Protein AF-A0AAE1P7Y9-F1 (afdb_monomer_lite)

Sequence (189 aa):
MISLGTLKVIGIIAASIATLASVGTEGFYAWKVYEIDNVCSSFKNESDVCQYEELQVRSYVGLGEGIVGSCVSICLIVGFVFLNLPLIWIWVVWGLGIMSYNAYCIYDYYTMIDETIMSPGGFDWNTLVGESYSYFFIVAITSVCWYGLVLLMAIPVGATITHMYRKGNVASFEIGGAYVWDNDAFEMD

Radius of gyration: 22.88 Å; chains: 1; bounding box: 58×35×69 Å

Structure (mmCIF, N/CA/C/O backbone):
data_AF-A0AAE1P7Y9-F1
#
_entry.id   AF-A0AAE1P7Y9-F1
#
loop_
_atom_site.group_PDB
_atom_site.id
_atom_site.type_symbol
_atom_site.label_atom_id
_atom_site.label_alt_id
_atom_site.label_comp_id
_atom_site.label_asym_id
_atom_site.label_entity_id
_atom_site.label_seq_id
_atom_site.pdbx_PDB_ins_code
_atom_site.Cartn_x
_atom_site.Cartn_y
_atom_site.Cartn_z
_atom_site.occupancy
_atom_site.B_iso_or_equiv
_atom_site.auth_seq_id
_atom_site.auth_comp_id
_atom_site.auth_asym_id
_atom_site.auth_atom_id
_atom_site.pdbx_PDB_model_num
ATOM 1 N N . MET A 1 1 ? -6.852 -6.785 29.511 1.00 57.31 1 MET A N 1
ATOM 2 C CA . MET A 1 1 ? -7.732 -6.325 28.412 1.00 57.31 1 MET A CA 1
ATOM 3 C C . MET A 1 1 ? -7.124 -5.064 27.819 1.00 57.31 1 MET A C 1
ATOM 5 O O . MET A 1 1 ? -6.750 -4.193 28.592 1.00 57.31 1 MET A O 1
ATOM 9 N N . ILE A 1 2 ? -6.970 -4.980 26.495 1.00 72.50 2 ILE A N 1
ATOM 10 C CA . ILE A 1 2 ? -6.545 -3.740 25.821 1.00 72.50 2 ILE A CA 1
ATOM 11 C C . ILE A 1 2 ? -7.751 -2.791 25.792 1.00 72.50 2 ILE A C 1
ATOM 13 O O . ILE A 1 2 ? -8.857 -3.225 25.478 1.00 72.50 2 ILE A O 1
ATOM 17 N N . SER A 1 3 ? -7.558 -1.522 26.159 1.00 80.38 3 SER A N 1
ATOM 18 C CA . SER A 1 3 ? -8.643 -0.532 26.177 1.00 80.38 3 SER A CA 1
ATOM 19 C C . SER A 1 3 ? -9.022 -0.069 24.761 1.00 80.38 3 SER A C 1
ATOM 21 O O . SER A 1 3 ? -8.181 -0.070 23.859 1.00 80.38 3 SER A O 1
ATOM 23 N N . LEU A 1 4 ? -10.263 0.396 24.566 1.00 76.81 4 LEU A N 1
ATOM 24 C CA . LEU A 1 4 ? -10.717 0.980 23.294 1.00 76.81 4 LEU A CA 1
ATOM 25 C C . LEU A 1 4 ? -9.852 2.179 22.869 1.00 76.81 4 LEU A C 1
ATOM 27 O O . LEU A 1 4 ? -9.529 2.323 21.692 1.00 76.81 4 LEU A O 1
ATOM 31 N N . GLY A 1 5 ? -9.431 3.008 23.832 1.00 76.81 5 GLY A N 1
ATOM 32 C CA . GLY A 1 5 ? -8.521 4.128 23.582 1.00 76.81 5 GLY A CA 1
ATOM 33 C C . GLY A 1 5 ? -7.168 3.664 23.041 1.00 76.81 5 GLY A C 1
ATOM 34 O O . GLY A 1 5 ? -6.661 4.228 22.076 1.00 76.81 5 GLY A O 1
ATOM 35 N N . THR A 1 6 ? -6.619 2.577 23.588 1.00 81.75 6 THR A N 1
ATOM 36 C CA . THR A 1 6 ? -5.371 1.976 23.093 1.00 81.75 6 THR A CA 1
ATOM 37 C C . THR A 1 6 ? -5.530 1.437 21.667 1.00 81.75 6 THR A C 1
ATOM 39 O O . THR A 1 6 ? -4.661 1.674 20.833 1.00 81.75 6 THR A O 1
ATOM 42 N N . LEU A 1 7 ? -6.649 0.772 21.355 1.00 80.62 7 LEU A N 1
ATOM 43 C CA . LEU A 1 7 ? -6.932 0.269 20.002 1.00 80.62 7 LEU A CA 1
ATOM 44 C C . LEU A 1 7 ? -7.061 1.403 18.976 1.00 80.62 7 LEU A C 1
ATOM 46 O O . LEU A 1 7 ? -6.527 1.285 17.875 1.00 80.62 7 LEU A O 1
ATOM 50 N N . LYS A 1 8 ? -7.706 2.517 19.349 1.00 81.31 8 LYS A N 1
ATOM 51 C CA . LYS A 1 8 ? -7.780 3.725 18.513 1.00 81.31 8 LYS A CA 1
ATOM 52 C C . LYS A 1 8 ? -6.399 4.274 18.186 1.00 81.31 8 LYS A C 1
ATOM 54 O O . LYS A 1 8 ? -6.111 4.529 17.023 1.00 81.31 8 LYS A O 1
ATOM 59 N N . VAL A 1 9 ? -5.548 4.442 19.198 1.00 84.94 9 VAL A N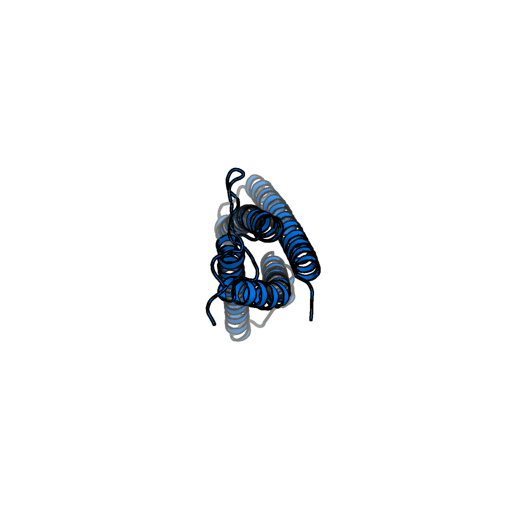 1
ATOM 60 C CA . VAL A 1 9 ? -4.199 4.997 19.013 1.00 84.94 9 VAL A CA 1
ATOM 61 C C . VAL A 1 9 ? -3.365 4.103 18.096 1.00 84.94 9 VAL A C 1
ATOM 63 O O . VAL A 1 9 ? -2.758 4.606 17.155 1.00 84.94 9 VAL A O 1
ATOM 66 N N . ILE A 1 10 ? -3.391 2.784 18.308 1.00 85.94 10 ILE A N 1
ATOM 67 C CA . ILE A 1 10 ? -2.682 1.825 17.445 1.00 85.94 10 ILE A CA 1
ATOM 68 C C . ILE A 1 10 ? -3.192 1.915 16.000 1.00 85.94 10 ILE A C 1
ATOM 70 O O . ILE A 1 10 ? -2.391 2.001 15.071 1.00 85.94 10 ILE A O 1
ATOM 74 N N . GLY A 1 11 ? -4.515 1.948 15.812 1.00 83.62 11 GLY A N 1
ATOM 75 C CA . GLY A 1 11 ? -5.128 2.078 14.492 1.00 83.62 11 GLY A CA 1
ATOM 76 C C . GLY A 1 11 ? -4.754 3.380 13.779 1.00 83.62 11 GLY A C 1
ATOM 77 O O . GLY A 1 11 ? -4.380 3.351 12.610 1.00 83.62 11 GLY A O 1
ATOM 78 N N . ILE A 1 12 ? -4.774 4.516 14.486 1.00 85.81 12 ILE A N 1
ATOM 79 C CA . ILE A 1 12 ? -4.381 5.824 13.935 1.00 85.81 12 ILE A CA 1
ATOM 80 C C . ILE A 1 12 ? -2.906 5.828 13.525 1.00 85.81 12 ILE A C 1
ATOM 82 O O . ILE A 1 12 ? -2.576 6.350 12.461 1.00 85.81 12 ILE A O 1
ATOM 86 N N . ILE A 1 13 ? -2.018 5.236 14.330 1.00 87.56 13 ILE A N 1
ATOM 87 C CA . ILE A 1 13 ? -0.589 5.136 13.999 1.00 87.56 13 ILE A CA 1
ATOM 88 C C . ILE A 1 13 ? -0.402 4.304 12.727 1.00 87.56 13 ILE A C 1
ATOM 90 O O . ILE A 1 13 ? 0.262 4.758 11.797 1.00 87.56 13 ILE A O 1
ATOM 94 N N . ALA A 1 14 ? -1.033 3.128 12.652 1.00 84.56 14 ALA A N 1
ATOM 95 C CA . ALA A 1 14 ? -0.967 2.269 11.471 1.00 84.56 14 ALA A CA 1
ATOM 96 C C . ALA A 1 14 ? -1.501 2.985 10.214 1.00 84.56 14 ALA A C 1
ATOM 98 O O . ALA A 1 14 ? -0.863 2.955 9.163 1.00 84.56 14 ALA A O 1
ATOM 99 N N . ALA A 1 15 ? -2.621 3.703 10.340 1.00 84.75 15 ALA A N 1
ATOM 100 C CA . ALA A 1 15 ? -3.220 4.478 9.256 1.00 84.75 15 ALA A CA 1
ATOM 101 C C . ALA A 1 15 ? -2.357 5.674 8.813 1.00 84.75 15 ALA A C 1
ATOM 103 O O . ALA A 1 15 ? -2.275 5.986 7.624 1.00 84.75 15 ALA A O 1
ATOM 104 N N . SER A 1 16 ? -1.668 6.324 9.753 1.00 87.31 16 SER A N 1
ATOM 105 C CA . SER A 1 16 ? -0.744 7.423 9.453 1.00 87.31 16 SER A CA 1
ATOM 106 C C . SER A 1 16 ? 0.477 6.922 8.683 1.00 87.31 16 SER A C 1
ATOM 108 O O . SER A 1 16 ? 0.874 7.536 7.697 1.00 87.31 16 SER A O 1
ATOM 110 N N . ILE A 1 17 ? 1.029 5.771 9.082 1.00 85.50 17 ILE A N 1
ATOM 111 C CA . ILE A 1 17 ? 2.132 5.117 8.365 1.00 85.50 17 ILE A CA 1
ATOM 112 C C . ILE A 1 17 ? 1.687 4.721 6.951 1.00 85.50 17 ILE A C 1
ATOM 114 O O . ILE A 1 17 ? 2.400 5.006 5.993 1.00 85.50 17 ILE A O 1
ATOM 118 N N . ALA A 1 18 ? 0.493 4.139 6.804 1.00 82.94 18 ALA A N 1
ATOM 119 C CA . ALA A 1 18 ? -0.073 3.796 5.498 1.00 82.94 18 ALA A CA 1
ATOM 120 C C . ALA A 1 18 ? -0.237 5.016 4.579 1.00 82.94 18 ALA A C 1
ATOM 122 O O . ALA A 1 18 ? 0.072 4.954 3.389 1.00 82.94 18 ALA A O 1
ATOM 123 N N . THR A 1 19 ? -0.679 6.142 5.143 1.00 86.00 19 THR A N 1
ATOM 124 C CA . THR A 1 19 ? -0.835 7.400 4.402 1.00 86.00 19 THR A CA 1
ATOM 125 C C . THR A 1 19 ? 0.520 7.942 3.951 1.00 86.00 19 THR A C 1
ATOM 127 O O . THR A 1 19 ? 0.681 8.272 2.782 1.00 86.00 19 THR A O 1
ATOM 130 N N . LEU A 1 20 ? 1.522 7.972 4.839 1.00 85.81 20 LEU A N 1
ATOM 131 C CA . LEU A 1 20 ? 2.881 8.403 4.491 1.00 85.81 20 LEU A CA 1
ATOM 132 C C . LEU A 1 20 ? 3.511 7.518 3.411 1.00 85.81 20 LEU A C 1
ATOM 134 O O . LEU A 1 20 ? 4.144 8.036 2.494 1.00 85.81 20 LEU A O 1
ATOM 138 N N . ALA A 1 21 ? 3.317 6.201 3.499 1.00 81.12 21 ALA A N 1
ATOM 139 C CA . ALA A 1 21 ? 3.791 5.266 2.486 1.00 81.12 21 ALA A CA 1
ATOM 140 C C . ALA A 1 21 ? 3.129 5.537 1.126 1.00 81.12 21 ALA A C 1
ATOM 142 O O . ALA A 1 21 ? 3.833 5.648 0.128 1.00 81.12 21 ALA A O 1
ATOM 143 N N . SER A 1 22 ? 1.806 5.730 1.103 1.00 82.25 22 SER A N 1
ATOM 144 C CA . SER A 1 22 ? 1.054 6.007 -0.129 1.00 82.25 22 SER A CA 1
ATOM 145 C C . SER A 1 22 ? 1.488 7.318 -0.795 1.00 82.25 22 SER A C 1
ATOM 147 O O . SER A 1 22 ? 1.738 7.336 -1.997 1.00 82.25 22 SER A O 1
ATOM 149 N N . VAL A 1 23 ? 1.686 8.383 -0.009 1.00 84.88 23 VAL A N 1
ATOM 150 C CA . VAL A 1 23 ? 2.199 9.674 -0.508 1.00 84.88 23 VAL A CA 1
ATOM 151 C C . VAL A 1 23 ? 3.635 9.541 -1.021 1.00 84.88 23 VAL A C 1
ATOM 153 O O . VAL A 1 23 ? 3.994 10.135 -2.035 1.00 84.88 23 VAL A O 1
ATOM 156 N N . GLY A 1 24 ? 4.471 8.743 -0.350 1.00 80.81 24 GLY A N 1
ATOM 157 C CA . GLY A 1 24 ? 5.818 8.434 -0.830 1.00 80.81 24 GLY A CA 1
ATOM 158 C C . GLY A 1 24 ? 5.801 7.717 -2.183 1.00 80.81 24 GLY A C 1
ATOM 159 O O . GLY A 1 24 ? 6.571 8.069 -3.076 1.00 80.81 24 GLY A O 1
ATOM 160 N N . THR A 1 25 ? 4.892 6.754 -2.355 1.00 79.50 2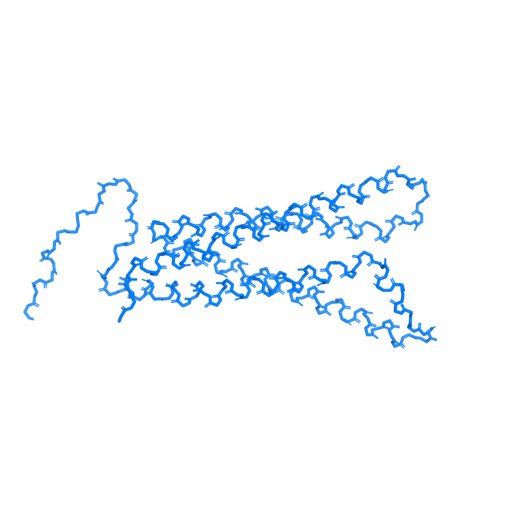5 THR A N 1
ATOM 161 C CA . THR A 1 25 ? 4.672 6.039 -3.618 1.00 79.50 25 THR A CA 1
ATOM 162 C C . THR A 1 25 ? 4.173 6.976 -4.721 1.00 79.50 25 THR A C 1
ATOM 164 O O . THR A 1 25 ? 4.725 6.965 -5.818 1.00 79.50 25 THR A O 1
ATOM 167 N N . GLU A 1 26 ? 3.196 7.833 -4.422 1.00 81.88 26 GLU A N 1
ATOM 168 C CA . GLU A 1 26 ? 2.696 8.871 -5.330 1.00 81.88 26 GLU A CA 1
ATOM 169 C C . GLU A 1 26 ? 3.823 9.801 -5.800 1.00 81.88 26 GLU A C 1
ATOM 171 O O . GLU A 1 26 ? 4.027 9.969 -7.001 1.00 81.88 26 GLU A O 1
ATOM 176 N N . GLY A 1 27 ? 4.605 10.355 -4.867 1.00 79.44 27 GLY A N 1
ATOM 177 C CA . GLY A 1 27 ? 5.716 11.252 -5.187 1.00 79.44 27 GLY A CA 1
ATOM 178 C C . GLY A 1 27 ? 6.811 10.578 -6.018 1.00 79.44 27 GLY A C 1
ATOM 179 O O . GLY A 1 27 ? 7.346 11.187 -6.946 1.00 79.44 27 GLY A O 1
ATOM 180 N N . PHE A 1 28 ? 7.114 9.309 -5.731 1.00 81.56 28 PHE A N 1
ATOM 181 C CA . PHE A 1 28 ? 8.072 8.528 -6.511 1.00 81.56 28 PHE A CA 1
ATOM 182 C C . PHE A 1 28 ? 7.599 8.321 -7.955 1.00 81.56 28 PHE A C 1
ATOM 184 O O . PHE A 1 28 ? 8.352 8.592 -8.891 1.00 81.56 28 PHE A O 1
ATOM 191 N N . TYR A 1 29 ? 6.353 7.883 -8.154 1.00 80.56 29 TYR A N 1
ATOM 192 C CA . TYR A 1 29 ? 5.826 7.652 -9.499 1.00 80.56 29 TYR A CA 1
ATOM 193 C C . TYR A 1 29 ? 5.581 8.952 -10.270 1.00 80.56 29 TYR A C 1
ATOM 195 O O . TYR A 1 29 ? 5.817 8.982 -11.474 1.00 80.56 29 TYR A O 1
ATOM 203 N N . ALA A 1 30 ? 5.212 10.046 -9.597 1.00 81.00 30 ALA A N 1
ATOM 204 C CA . ALA A 1 30 ? 5.124 11.368 -10.217 1.00 81.00 30 ALA A CA 1
ATOM 205 C C . ALA A 1 30 ? 6.486 11.821 -10.764 1.00 81.00 30 ALA A C 1
ATOM 207 O O . ALA A 1 30 ? 6.584 12.298 -11.895 1.00 81.00 30 ALA A O 1
ATOM 208 N N . TRP A 1 31 ? 7.553 11.620 -9.983 1.00 82.06 31 TRP A N 1
ATOM 209 C CA . TRP A 1 31 ? 8.914 11.888 -10.438 1.00 82.06 31 TRP A CA 1
ATOM 210 C C . TRP A 1 31 ? 9.315 10.991 -11.617 1.00 82.06 31 TRP A C 1
ATOM 212 O O . TRP A 1 31 ? 9.925 11.480 -12.565 1.00 82.06 31 TRP A O 1
ATOM 222 N N . LYS A 1 32 ? 8.929 9.708 -11.609 1.00 77.00 32 LYS A N 1
ATOM 223 C CA . LYS A 1 32 ? 9.216 8.782 -12.715 1.00 77.00 32 LYS A CA 1
ATOM 224 C C . LYS A 1 32 ? 8.495 9.122 -14.008 1.00 77.00 32 LYS A C 1
ATOM 226 O O . LYS A 1 32 ? 9.126 9.086 -15.059 1.00 77.00 32 LYS A O 1
ATOM 231 N N . VAL A 1 33 ? 7.220 9.494 -13.937 1.00 80.00 33 VAL A N 1
ATOM 232 C CA . VAL A 1 33 ? 6.488 10.012 -15.100 1.00 80.00 33 VAL A CA 1
ATOM 233 C C . VAL A 1 33 ? 7.238 11.208 -15.689 1.00 80.00 33 VAL A C 1
ATOM 235 O O . VAL A 1 33 ? 7.533 11.214 -16.879 1.00 80.00 33 VAL A O 1
ATOM 238 N N . TYR A 1 34 ? 7.642 12.168 -14.850 1.00 78.94 34 TYR A N 1
ATOM 239 C CA . TYR A 1 34 ? 8.403 13.333 -15.303 1.00 78.94 34 TYR A CA 1
ATOM 240 C C . TYR A 1 34 ? 9.756 12.961 -15.932 1.00 78.94 34 TYR A C 1
ATOM 242 O O . TYR A 1 34 ? 10.136 13.519 -16.961 1.00 78.94 34 TYR A O 1
ATOM 250 N N . GLU A 1 35 ? 10.493 12.026 -15.329 1.00 79.81 35 GLU A N 1
ATOM 251 C CA . GLU A 1 35 ? 11.774 11.546 -15.855 1.00 79.81 35 GLU A CA 1
ATOM 252 C C . GLU A 1 35 ? 11.601 10.897 -17.236 1.00 79.81 35 GLU A C 1
ATOM 254 O O . GLU A 1 35 ? 12.319 11.255 -18.170 1.00 79.81 35 GLU A O 1
ATOM 259 N N . ILE A 1 36 ? 10.616 10.008 -17.389 1.00 73.69 36 ILE A N 1
ATOM 260 C CA . ILE A 1 36 ? 10.332 9.314 -18.651 1.00 73.69 36 ILE A CA 1
ATOM 261 C C . ILE A 1 36 ? 9.860 10.299 -19.722 1.00 73.69 36 ILE A C 1
ATOM 263 O O . ILE A 1 36 ? 10.368 10.252 -20.842 1.00 73.69 36 ILE A O 1
ATOM 267 N N . ASP A 1 37 ? 8.955 11.222 -19.392 1.00 74.56 37 ASP A N 1
ATOM 268 C CA . ASP A 1 37 ? 8.445 12.219 -20.339 1.00 74.56 37 ASP A CA 1
ATOM 269 C C . ASP A 1 37 ? 9.568 13.146 -20.836 1.00 74.56 37 ASP A C 1
ATOM 271 O O . ASP A 1 37 ? 9.669 13.443 -22.032 1.00 74.56 37 ASP A O 1
ATOM 275 N N . ASN A 1 38 ? 10.469 13.564 -19.941 1.00 75.31 38 ASN A N 1
ATOM 276 C CA . ASN A 1 38 ? 11.606 14.407 -20.302 1.00 75.31 38 ASN A CA 1
ATOM 277 C C . ASN A 1 38 ? 12.606 13.659 -21.199 1.00 75.31 38 ASN A C 1
ATOM 279 O O . ASN A 1 38 ? 13.089 14.215 -22.187 1.00 75.31 38 ASN A O 1
ATOM 283 N N . VAL A 1 39 ? 12.864 12.380 -20.913 1.00 69.44 39 VAL A N 1
ATOM 284 C CA . VAL A 1 39 ? 13.686 11.519 -21.771 1.00 69.44 39 VAL A CA 1
ATOM 285 C C . VAL A 1 39 ? 13.022 11.325 -23.142 1.00 69.44 39 VAL A C 1
ATOM 287 O O . VAL A 1 39 ? 13.685 11.530 -24.159 1.00 69.44 39 VAL A O 1
ATOM 290 N N . CYS A 1 40 ? 11.715 11.059 -23.211 1.00 63.94 40 CYS A N 1
ATOM 291 C CA . CYS A 1 40 ? 10.978 10.904 -24.475 1.00 63.94 40 CYS A CA 1
ATOM 292 C C . CYS A 1 40 ? 11.035 12.160 -25.351 1.00 63.94 40 CYS A C 1
ATOM 294 O O . CYS A 1 40 ? 11.197 12.065 -26.564 1.00 63.94 40 CYS A O 1
ATOM 296 N N . SER A 1 41 ? 10.982 13.350 -24.748 1.00 64.69 41 SER A N 1
ATOM 297 C CA . SER A 1 41 ? 11.111 14.609 -25.493 1.00 64.69 41 SER A CA 1
ATOM 298 C C . SER A 1 41 ? 12.486 14.799 -26.158 1.00 64.69 41 SER A C 1
ATOM 300 O O . SER A 1 41 ? 12.625 15.592 -27.094 1.00 64.69 41 SER A O 1
ATOM 302 N N . SER A 1 42 ? 13.505 14.064 -25.693 1.00 64.62 42 SER A N 1
ATOM 303 C CA . SER A 1 42 ? 14.890 14.172 -26.157 1.00 64.62 42 SER A CA 1
ATOM 304 C C . SER A 1 42 ? 15.275 13.169 -27.256 1.00 64.62 42 SER A C 1
ATOM 306 O O . SER A 1 42 ? 16.216 13.434 -28.010 1.00 64.62 42 SER A O 1
ATOM 308 N N . PHE A 1 43 ? 14.531 12.067 -27.420 1.00 60.03 43 PHE A N 1
ATOM 309 C CA . PHE A 1 43 ? 14.772 11.069 -28.467 1.00 60.03 43 PHE A CA 1
ATOM 310 C C . PHE A 1 43 ? 13.925 11.359 -29.720 1.00 60.03 43 PHE A C 1
ATOM 312 O O . PHE A 1 43 ? 12.702 11.323 -29.698 1.00 60.03 43 PHE A O 1
ATOM 319 N N . LYS A 1 44 ? 14.595 11.659 -30.844 1.00 54.00 44 LYS A N 1
ATOM 320 C CA . LYS A 1 44 ? 13.969 11.950 -32.154 1.00 54.00 44 LYS A CA 1
ATOM 321 C C . LYS A 1 44 ? 13.771 10.724 -33.062 1.00 54.00 44 LYS A C 1
ATOM 323 O O . LYS A 1 44 ? 13.197 10.884 -34.133 1.00 54.00 44 LYS A O 1
ATOM 328 N N . ASN A 1 45 ? 14.270 9.544 -32.684 1.00 54.69 45 ASN A N 1
ATOM 329 C CA . ASN A 1 45 ? 14.203 8.329 -33.506 1.00 54.69 45 ASN A CA 1
ATOM 330 C C . ASN A 1 45 ? 13.194 7.324 -32.932 1.00 54.69 45 ASN A C 1
ATOM 332 O O . ASN A 1 45 ? 13.244 6.991 -31.754 1.00 54.69 45 ASN A O 1
ATOM 336 N N . GLU A 1 46 ? 12.311 6.821 -33.797 1.00 50.84 46 GLU A N 1
ATOM 337 C CA . GLU A 1 46 ? 11.124 6.018 -33.456 1.00 50.84 46 GLU A CA 1
ATOM 338 C C . GLU A 1 46 ? 11.417 4.592 -32.945 1.00 50.84 46 GLU A C 1
ATOM 340 O O . GLU A 1 46 ? 10.524 3.944 -32.409 1.00 50.84 46 GLU A O 1
ATOM 345 N N . SER A 1 47 ? 12.641 4.074 -33.080 1.00 52.44 47 SER A N 1
ATOM 346 C CA . SER A 1 47 ? 12.947 2.670 -32.754 1.00 52.44 47 SER A CA 1
ATOM 347 C C . SER A 1 47 ? 13.109 2.377 -31.258 1.00 52.44 47 SER A C 1
ATOM 349 O O . SER A 1 47 ? 12.839 1.253 -30.848 1.00 52.44 47 SER A O 1
ATOM 351 N N . ASP A 1 48 ? 13.485 3.370 -30.443 1.00 52.72 48 ASP A N 1
ATOM 352 C CA . ASP A 1 48 ? 13.544 3.229 -28.975 1.00 52.72 48 ASP A CA 1
ATOM 353 C C . ASP A 1 48 ? 12.161 3.423 -28.325 1.00 52.72 48 ASP A C 1
ATOM 355 O O . ASP A 1 48 ? 11.967 3.133 -27.154 1.00 52.72 48 ASP A O 1
ATOM 359 N N . VAL A 1 49 ? 11.150 3.865 -29.076 1.00 49.94 49 VAL A N 1
ATOM 360 C CA . VAL A 1 49 ? 9.835 4.254 -28.535 1.00 49.94 49 VAL A CA 1
ATOM 361 C C . VAL A 1 49 ? 9.040 3.054 -27.990 1.00 49.94 49 VAL A C 1
ATOM 363 O O . VAL A 1 49 ? 8.289 3.199 -27.028 1.00 49.94 49 VAL A O 1
ATOM 366 N N . CYS A 1 50 ? 9.245 1.848 -28.534 1.00 44.38 50 CYS A N 1
ATOM 367 C CA . CYS A 1 50 ? 8.405 0.681 -28.231 1.00 44.38 50 CYS A CA 1
ATOM 368 C C . CYS A 1 50 ? 8.688 0.034 -26.854 1.00 44.38 50 CYS A C 1
ATOM 370 O O . CYS A 1 50 ? 7.768 -0.490 -26.235 1.00 44.38 50 CYS A O 1
ATOM 372 N N . GLN A 1 51 ? 9.920 0.113 -26.325 1.00 54.06 51 GLN A N 1
ATOM 373 C CA . GLN A 1 51 ? 10.225 -0.324 -24.945 1.00 54.06 51 GLN A CA 1
ATOM 374 C C . GLN A 1 51 ? 9.858 0.739 -23.892 1.00 54.06 51 GLN A C 1
ATOM 376 O O . GLN A 1 51 ? 9.618 0.418 -22.729 1.00 54.06 51 GLN A O 1
ATOM 381 N N . TYR A 1 52 ? 9.784 2.011 -24.293 1.00 60.25 52 TYR A N 1
ATOM 382 C CA . TYR A 1 52 ? 9.518 3.133 -23.391 1.00 60.25 52 TYR A CA 1
ATOM 383 C C . TYR A 1 52 ? 8.019 3.416 -23.190 1.00 60.25 52 TYR A C 1
ATOM 385 O O . TYR A 1 52 ? 7.640 3.902 -22.124 1.00 60.25 52 TYR A O 1
ATOM 393 N N . GLU A 1 53 ? 7.155 3.056 -24.146 1.00 63.84 53 GLU A N 1
ATOM 394 C CA . GLU A 1 53 ? 5.692 3.167 -24.010 1.00 63.84 53 GLU A CA 1
ATOM 395 C 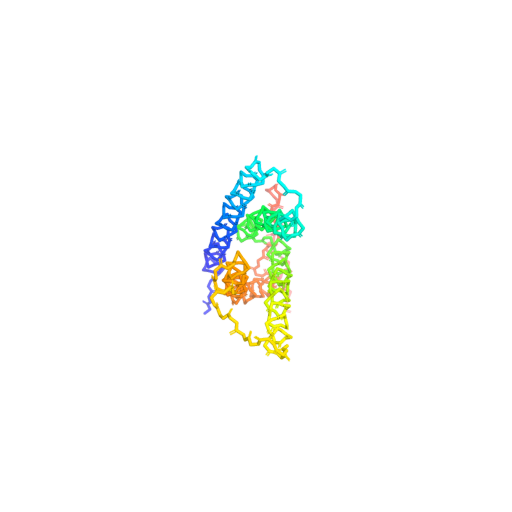C . GLU A 1 53 ? 5.161 2.303 -22.850 1.00 63.84 53 GLU A C 1
ATOM 397 O O . GLU A 1 53 ? 4.364 2.764 -22.030 1.00 63.84 53 GLU A O 1
ATOM 402 N N . GLU A 1 54 ? 5.678 1.081 -22.694 1.00 66.19 54 GLU A N 1
ATOM 403 C CA . GLU A 1 54 ? 5.299 0.198 -21.585 1.00 66.19 54 GLU A CA 1
ATOM 404 C C . GLU A 1 54 ? 5.714 0.776 -20.216 1.00 66.19 54 GLU A C 1
ATOM 406 O O . GLU A 1 54 ? 4.947 0.742 -19.248 1.00 66.19 54 GLU A O 1
ATOM 411 N N . LEU A 1 55 ? 6.906 1.375 -20.139 1.00 66.94 55 LEU A N 1
ATOM 412 C CA . LEU A 1 55 ? 7.420 2.048 -18.941 1.00 66.94 55 LEU A CA 1
ATOM 413 C C . LEU A 1 55 ? 6.593 3.283 -18.566 1.00 66.94 55 LEU A C 1
ATOM 415 O O . LEU A 1 55 ? 6.344 3.528 -17.379 1.00 66.94 55 LEU A O 1
ATOM 419 N N . GLN A 1 56 ? 6.143 4.048 -19.560 1.00 70.81 56 GLN A N 1
ATOM 420 C CA . GLN A 1 56 ? 5.280 5.205 -19.354 1.00 70.81 56 GLN A CA 1
ATOM 421 C C . GLN A 1 56 ? 3.922 4.769 -18.784 1.00 70.81 56 GLN A C 1
ATOM 423 O O . GLN A 1 56 ? 3.486 5.301 -17.761 1.00 70.81 56 GLN A O 1
ATOM 428 N N . VAL A 1 57 ? 3.297 3.742 -19.372 1.00 75.62 57 VAL A N 1
ATOM 429 C CA . VAL A 1 57 ? 2.024 3.186 -18.883 1.00 75.62 57 VAL A CA 1
ATOM 430 C C . VAL A 1 57 ? 2.164 2.680 -17.446 1.00 75.62 57 VAL A C 1
ATOM 432 O O . VAL A 1 57 ? 1.370 3.065 -16.588 1.00 75.62 57 VAL A O 1
ATOM 435 N N . ARG A 1 58 ? 3.202 1.888 -17.141 1.00 72.81 58 ARG A N 1
ATOM 436 C CA . ARG A 1 58 ? 3.450 1.379 -15.778 1.00 72.81 58 ARG A CA 1
ATOM 437 C C . ARG A 1 58 ? 3.667 2.509 -14.764 1.00 72.81 58 ARG A C 1
ATOM 439 O O . ARG A 1 58 ? 3.193 2.413 -13.634 1.00 72.81 58 ARG A O 1
ATOM 446 N N . SER A 1 59 ? 4.318 3.601 -15.166 1.00 74.44 59 SER A N 1
ATOM 447 C CA . SER A 1 59 ? 4.535 4.772 -14.302 1.00 74.44 59 SER A CA 1
ATOM 448 C C . SER A 1 59 ? 3.242 5.533 -14.006 1.00 74.44 59 SER A C 1
ATOM 450 O O . SER A 1 59 ? 3.005 5.905 -12.858 1.00 74.44 59 SER A O 1
ATOM 452 N N . TYR A 1 60 ? 2.374 5.718 -15.005 1.00 78.44 60 TYR A N 1
ATOM 453 C CA . TYR A 1 60 ? 1.063 6.343 -14.807 1.00 78.44 60 TYR A CA 1
ATOM 454 C C . TYR A 1 60 ? 0.113 5.468 -13.980 1.00 78.44 60 TYR A C 1
ATOM 456 O O . TYR A 1 60 ? -0.614 5.994 -13.137 1.00 78.44 60 TYR A O 1
ATOM 464 N N . VAL A 1 61 ? 0.141 4.144 -14.171 1.00 80.69 61 VAL A N 1
ATOM 465 C CA . VAL A 1 61 ? -0.612 3.198 -13.329 1.00 80.69 61 VAL A CA 1
ATOM 466 C C . VAL A 1 61 ? -0.130 3.285 -11.879 1.00 80.69 61 VAL A C 1
ATOM 468 O O . VAL A 1 61 ? -0.949 3.471 -10.981 1.00 80.69 61 VAL A O 1
ATOM 471 N N . GLY A 1 62 ? 1.188 3.267 -11.651 1.00 75.19 62 GLY A N 1
ATOM 472 C CA . GLY A 1 62 ? 1.771 3.434 -10.317 1.00 75.19 62 GLY A CA 1
ATOM 473 C C . GLY A 1 62 ? 1.423 4.777 -9.662 1.00 75.19 62 GLY A C 1
ATOM 474 O O . GLY A 1 62 ? 1.114 4.826 -8.470 1.00 75.19 62 GLY A O 1
ATOM 475 N N . LEU A 1 63 ? 1.399 5.871 -10.432 1.00 82.31 63 LEU A N 1
ATOM 476 C CA . LEU A 1 63 ? 0.957 7.182 -9.948 1.00 82.31 63 LEU A CA 1
ATOM 477 C C . LEU A 1 63 ? -0.520 7.159 -9.533 1.00 82.31 63 LEU A C 1
ATOM 479 O O . LEU A 1 63 ? -0.867 7.649 -8.458 1.00 82.31 63 LEU A O 1
ATOM 483 N N . GLY A 1 64 ? -1.382 6.560 -10.359 1.00 82.75 64 GLY A N 1
ATOM 484 C CA . GLY A 1 64 ? -2.800 6.387 -10.051 1.00 82.75 64 GLY A CA 1
ATOM 485 C C . GLY A 1 64 ? -3.022 5.579 -8.772 1.00 82.75 64 GLY A C 1
ATOM 486 O O . GLY A 1 64 ? -3.796 5.992 -7.908 1.00 82.75 64 GLY A O 1
ATOM 487 N N . GLU A 1 65 ? -2.297 4.473 -8.604 1.00 80.19 65 GLU A N 1
ATOM 488 C CA . GLU A 1 65 ? -2.312 3.674 -7.374 1.00 80.19 65 GLU A CA 1
ATOM 489 C C . GLU A 1 65 ? -1.867 4.475 -6.151 1.00 80.19 65 GLU A C 1
ATOM 491 O O . GLU A 1 65 ? -2.504 4.377 -5.102 1.00 80.19 65 GLU A O 1
ATOM 496 N N . GLY A 1 66 ? -0.817 5.291 -6.286 1.00 80.38 66 GLY A N 1
ATOM 497 C CA . GLY A 1 66 ? -0.340 6.184 -5.231 1.00 80.38 66 GLY A CA 1
ATOM 498 C C . GLY A 1 66 ? -1.418 7.167 -4.774 1.00 80.38 66 GLY A C 1
ATOM 499 O O . GLY A 1 66 ? -1.733 7.219 -3.586 1.00 80.38 66 GLY A O 1
ATOM 500 N N . ILE A 1 67 ? -2.055 7.873 -5.715 1.00 85.38 67 ILE A N 1
ATOM 501 C CA . ILE A 1 67 ? -3.121 8.850 -5.427 1.00 85.38 67 ILE A CA 1
ATOM 502 C C . ILE A 1 67 ? -4.311 8.173 -4.736 1.00 85.38 67 ILE A C 1
ATOM 504 O O . ILE A 1 67 ? -4.782 8.634 -3.692 1.00 85.38 67 ILE A O 1
ATOM 508 N N . VAL A 1 68 ? -4.802 7.059 -5.290 1.00 85.88 68 VAL A N 1
ATOM 509 C CA . VAL A 1 68 ? -5.942 6.342 -4.696 1.00 85.88 68 VAL A CA 1
ATOM 510 C C . VAL A 1 68 ? -5.557 5.767 -3.330 1.00 85.88 68 VAL A C 1
ATOM 512 O O . VAL A 1 68 ? -6.340 5.863 -2.384 1.00 85.88 68 VAL A O 1
ATOM 515 N N . GLY A 1 69 ? -4.334 5.253 -3.185 1.00 82.88 69 GLY A N 1
ATOM 516 C CA . GLY A 1 69 ? -3.779 4.783 -1.918 1.00 82.88 69 GLY A CA 1
ATOM 517 C C . GLY A 1 69 ? -3.743 5.872 -0.847 1.00 82.88 69 GLY A C 1
ATOM 518 O O . GLY A 1 69 ? -4.166 5.624 0.287 1.00 82.88 69 GLY A O 1
ATOM 519 N N . SER A 1 70 ? -3.335 7.091 -1.207 1.00 85.25 70 SER A N 1
ATOM 520 C CA . SER A 1 70 ? -3.344 8.262 -0.325 1.00 85.25 70 SER A CA 1
ATOM 521 C C . SER A 1 70 ? -4.769 8.589 0.134 1.00 85.25 70 SER A C 1
ATOM 523 O O . SER A 1 70 ? -5.023 8.706 1.336 1.00 85.25 70 SER A O 1
ATOM 525 N N . CYS A 1 71 ? -5.729 8.654 -0.795 1.00 85.88 71 CYS A N 1
ATOM 526 C CA . CYS A 1 71 ? -7.132 8.933 -0.479 1.00 85.88 71 CYS A CA 1
ATOM 527 C C . CYS A 1 71 ? -7.751 7.873 0.446 1.00 85.88 71 CYS A C 1
ATOM 529 O O . CYS A 1 71 ? -8.356 8.214 1.465 1.00 85.88 71 CYS A O 1
ATOM 531 N N . VAL A 1 72 ? -7.578 6.587 0.127 1.00 84.75 72 VAL A N 1
ATOM 532 C CA . VAL A 1 72 ? -8.149 5.481 0.911 1.00 84.75 72 VAL A CA 1
ATOM 533 C C . VAL A 1 72 ? -7.492 5.401 2.295 1.00 84.75 72 VAL A C 1
ATOM 535 O O . VAL A 1 72 ? -8.183 5.168 3.289 1.00 84.75 72 VAL A O 1
ATOM 538 N N . SER A 1 73 ? -6.188 5.673 2.410 1.00 84.88 73 SER A N 1
ATOM 539 C CA . SER A 1 73 ? -5.472 5.693 3.698 1.00 84.88 73 SER A CA 1
ATOM 540 C C . SER A 1 73 ? -5.904 6.841 4.617 1.00 84.88 73 SER A C 1
ATOM 542 O O . SER A 1 73 ? -6.028 6.641 5.827 1.00 84.88 73 SER A O 1
ATOM 544 N N . ILE A 1 74 ? -6.262 8.007 4.070 1.00 85.69 74 ILE A N 1
ATOM 545 C CA . ILE A 1 74 ? -6.889 9.086 4.853 1.00 85.69 74 ILE A CA 1
ATOM 546 C C . ILE A 1 74 ? -8.256 8.639 5.393 1.00 85.69 74 ILE A C 1
ATOM 548 O O . ILE A 1 74 ? -8.572 8.883 6.562 1.00 85.69 74 ILE A O 1
ATOM 552 N N . CYS A 1 75 ? -9.056 7.925 4.592 1.00 83.38 75 CYS A N 1
ATOM 553 C CA . CYS A 1 75 ? -10.324 7.358 5.058 1.00 83.38 75 CYS A CA 1
ATOM 554 C C . CYS A 1 75 ? -10.133 6.361 6.212 1.00 83.38 75 CYS A C 1
ATOM 556 O O . CYS A 1 75 ? -10.987 6.298 7.097 1.00 83.38 75 CYS A O 1
ATOM 558 N N . LEU A 1 76 ? -9.013 5.632 6.257 1.00 80.69 76 LEU A N 1
ATOM 559 C CA . LEU A 1 76 ? -8.675 4.756 7.381 1.00 80.69 76 LEU A CA 1
ATOM 560 C C . LEU A 1 76 ? -8.403 5.547 8.671 1.00 80.69 76 LEU A C 1
ATOM 562 O O . LEU A 1 76 ? -8.876 5.145 9.736 1.00 80.69 76 LEU A O 1
ATOM 566 N N . ILE A 1 77 ? -7.698 6.684 8.591 1.00 84.44 77 ILE A N 1
ATOM 567 C CA . ILE A 1 77 ? -7.487 7.577 9.747 1.00 84.44 77 ILE A CA 1
ATOM 568 C C . ILE A 1 77 ? -8.844 8.030 10.298 1.00 84.44 77 ILE A C 1
ATOM 570 O O . ILE A 1 77 ? -9.112 7.876 11.491 1.00 84.44 77 ILE A O 1
ATOM 574 N N . VAL A 1 78 ? -9.728 8.520 9.424 1.00 81.62 78 VAL A N 1
ATOM 575 C CA . VAL A 1 78 ? -11.105 8.910 9.781 1.00 81.62 78 VAL A CA 1
ATOM 576 C C . VAL A 1 78 ? -11.865 7.723 10.387 1.00 81.62 78 VAL A C 1
ATOM 578 O O . VAL A 1 78 ? -12.536 7.871 11.411 1.00 81.62 78 VAL A O 1
ATOM 581 N N . GLY A 1 79 ? -11.696 6.530 9.811 1.00 78.19 79 GLY A N 1
ATOM 582 C CA . GLY A 1 79 ? -12.244 5.270 10.306 1.00 78.19 79 GLY A CA 1
ATOM 583 C C . GLY A 1 79 ? -11.874 4.982 11.758 1.00 78.19 79 GLY A C 1
ATOM 584 O O . GLY A 1 79 ? -12.750 4.652 12.554 1.00 78.19 79 GLY A O 1
ATOM 585 N N . PHE A 1 80 ? -10.614 5.172 12.148 1.00 80.88 80 PHE A N 1
ATOM 586 C CA . PHE A 1 80 ? -10.183 4.962 13.533 1.00 80.88 80 PHE A CA 1
ATOM 587 C C . PHE A 1 80 ? -10.544 6.112 14.482 1.00 80.88 80 PHE A C 1
ATOM 589 O O . PHE A 1 80 ? -10.896 5.853 15.637 1.00 80.88 80 PHE A O 1
ATOM 596 N N . VAL A 1 81 ? -10.512 7.368 14.020 1.00 80.38 81 VAL A N 1
ATOM 597 C CA . VAL A 1 81 ? -10.894 8.540 14.833 1.00 80.38 81 VAL A CA 1
ATOM 598 C C . VAL A 1 81 ? -12.363 8.444 15.259 1.00 80.38 81 VAL A C 1
ATOM 600 O O . VAL A 1 81 ? -12.666 8.504 16.458 1.00 80.38 81 VAL A O 1
ATOM 603 N N . PHE A 1 82 ? -13.256 8.205 14.294 1.00 77.56 82 PHE A N 1
ATOM 604 C CA . PHE A 1 82 ? -14.708 8.157 14.497 1.00 77.56 82 PHE A CA 1
ATOM 605 C C . PHE A 1 82 ? -15.270 6.739 14.704 1.00 77.56 82 PHE A C 1
ATOM 607 O O . PHE A 1 82 ? -16.480 6.581 14.819 1.00 77.56 82 PHE A O 1
ATOM 614 N N . LEU A 1 83 ? -14.420 5.703 14.765 1.00 74.12 83 LEU A N 1
ATOM 615 C CA . LEU A 1 83 ? -14.827 4.285 14.852 1.00 74.12 83 LEU A CA 1
ATOM 616 C C . LEU A 1 83 ? -15.827 3.866 13.762 1.00 74.12 83 LEU A C 1
ATOM 618 O O . LEU A 1 83 ? -16.788 3.134 14.004 1.00 74.12 83 LEU A O 1
ATOM 622 N N . ASN A 1 84 ? -15.581 4.309 12.533 1.00 78.50 84 ASN A N 1
ATOM 623 C CA . ASN A 1 84 ? -16.357 3.897 11.376 1.00 78.50 84 ASN A CA 1
ATOM 624 C C . ASN A 1 84 ? -15.796 2.574 10.826 1.00 78.50 84 ASN A C 1
ATOM 626 O O . ASN A 1 84 ? -14.879 2.553 10.003 1.00 78.50 84 ASN A O 1
ATOM 630 N N . LEU A 1 85 ? -16.347 1.462 11.323 1.00 78.56 85 LEU A N 1
ATOM 631 C CA . LEU A 1 85 ? -15.967 0.095 10.945 1.00 78.56 85 LEU A CA 1
ATOM 632 C C . LEU A 1 85 ? -15.960 -0.148 9.420 1.00 78.56 85 LEU A C 1
ATOM 634 O O . LEU A 1 85 ? -14.971 -0.701 8.937 1.00 78.56 85 LEU A O 1
ATOM 638 N N . PRO A 1 86 ? -16.982 0.270 8.644 1.00 81.69 86 PRO A N 1
ATOM 639 C CA . PRO A 1 86 ? -16.946 0.184 7.185 1.00 81.69 86 PRO A CA 1
ATOM 640 C C . PRO A 1 86 ? -15.698 0.801 6.544 1.00 81.69 86 PRO A C 1
ATOM 642 O O . PRO A 1 86 ? -15.099 0.171 5.678 1.00 81.69 86 PRO A O 1
ATOM 645 N N . LEU A 1 87 ? -15.262 1.987 6.987 1.00 82.00 87 LEU A N 1
ATOM 646 C CA . LEU A 1 87 ? -14.068 2.641 6.433 1.00 82.00 87 LEU A CA 1
ATOM 647 C C . LEU A 1 87 ? -12.786 1.850 6.719 1.00 82.00 87 LEU A C 1
ATOM 649 O O . LEU A 1 87 ? -11.914 1.761 5.857 1.00 82.00 87 LEU A O 1
ATOM 653 N N . ILE A 1 88 ? -12.695 1.230 7.900 1.00 83.75 88 ILE A N 1
ATOM 654 C CA . ILE A 1 88 ? -11.563 0.366 8.260 1.00 83.75 88 ILE A CA 1
ATOM 655 C C . ILE A 1 88 ? -11.508 -0.850 7.326 1.00 83.75 88 ILE A C 1
ATOM 657 O O . ILE A 1 88 ? -10.451 -1.177 6.791 1.00 83.75 88 ILE A O 1
ATOM 661 N N . TRP A 1 89 ? -12.649 -1.500 7.084 1.00 85.12 89 TRP A N 1
ATOM 662 C CA . TRP A 1 89 ? -12.711 -2.688 6.230 1.00 85.12 89 TRP A CA 1
ATOM 663 C C . TRP A 1 89 ? -12.531 -2.381 4.739 1.00 85.12 89 TRP A C 1
ATOM 665 O O . TRP A 1 89 ? -11.894 -3.171 4.048 1.00 85.12 89 TRP A O 1
ATOM 675 N N . ILE A 1 90 ? -13.013 -1.233 4.248 1.00 86.56 90 ILE A N 1
ATOM 676 C CA . ILE A 1 90 ? -12.742 -0.768 2.875 1.00 86.56 90 ILE A CA 1
ATOM 677 C C . ILE A 1 90 ? -11.234 -0.652 2.646 1.00 86.56 90 ILE A C 1
ATOM 679 O O . ILE A 1 90 ? -10.725 -1.139 1.638 1.00 86.56 90 ILE A O 1
ATOM 683 N N . TRP A 1 91 ? -10.508 -0.072 3.603 1.00 86.19 91 TRP A N 1
ATOM 684 C CA . TRP A 1 91 ? -9.056 0.017 3.506 1.00 86.19 91 TRP A CA 1
ATOM 685 C C . TRP A 1 91 ? -8.384 -1.360 3.542 1.00 86.19 91 TRP A C 1
ATOM 687 O O . TRP A 1 91 ? -7.469 -1.609 2.766 1.00 86.19 91 TRP A O 1
ATOM 697 N N . VAL A 1 92 ? -8.845 -2.282 4.398 1.00 87.62 92 VAL A N 1
ATOM 698 C CA . VAL A 1 92 ? -8.308 -3.656 4.445 1.00 87.62 92 VAL A CA 1
ATOM 699 C C . VAL A 1 92 ? -8.461 -4.354 3.089 1.00 87.62 92 VAL A C 1
ATOM 701 O O . VAL A 1 92 ? -7.513 -4.973 2.610 1.00 87.62 92 VAL A O 1
ATOM 704 N N . VAL A 1 93 ? -9.626 -4.224 2.446 1.00 89.06 93 VAL A N 1
ATOM 705 C CA . VAL A 1 93 ? -9.865 -4.773 1.101 1.00 89.06 93 VAL A CA 1
ATOM 706 C C . VAL A 1 93 ? -8.937 -4.124 0.073 1.00 89.06 93 VAL A C 1
ATOM 708 O O . VAL A 1 93 ? -8.334 -4.831 -0.732 1.00 89.06 93 VAL A O 1
ATOM 711 N N . TRP A 1 94 ? -8.774 -2.801 0.128 1.00 86.19 94 TRP A N 1
ATOM 712 C CA . TRP A 1 94 ? -7.852 -2.069 -0.741 1.00 86.19 94 TRP A CA 1
ATOM 713 C C . TRP A 1 94 ? -6.399 -2.539 -0.584 1.00 86.19 94 TRP A C 1
ATOM 715 O O . TRP A 1 94 ? -5.748 -2.868 -1.573 1.00 86.19 94 TRP A O 1
ATOM 725 N N . GLY A 1 95 ? -5.910 -2.647 0.655 1.00 83.88 95 GLY A N 1
ATOM 726 C CA . GLY A 1 95 ? -4.557 -3.118 0.951 1.00 83.88 95 GLY A CA 1
ATOM 727 C C . GLY A 1 95 ? -4.307 -4.541 0.447 1.00 83.88 95 GLY A C 1
ATOM 728 O O . GLY A 1 95 ? -3.263 -4.806 -0.144 1.00 83.88 95 GLY A O 1
ATOM 729 N N . LEU A 1 96 ? -5.280 -5.447 0.604 1.00 87.38 96 LEU A N 1
ATOM 730 C CA . LEU A 1 96 ? -5.200 -6.806 0.053 1.00 87.38 96 LEU A CA 1
ATOM 731 C C . LEU A 1 96 ? -5.169 -6.811 -1.4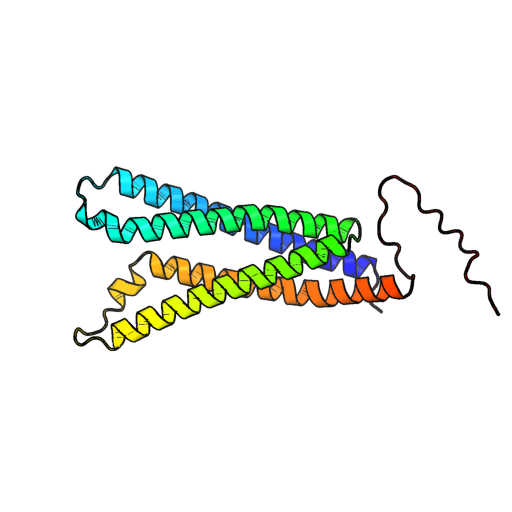83 1.00 87.38 96 LEU A C 1
ATOM 733 O O . LEU A 1 96 ? -4.415 -7.584 -2.077 1.00 87.38 96 LEU A O 1
ATOM 737 N N . GLY A 1 97 ? -5.962 -5.946 -2.120 1.00 85.94 9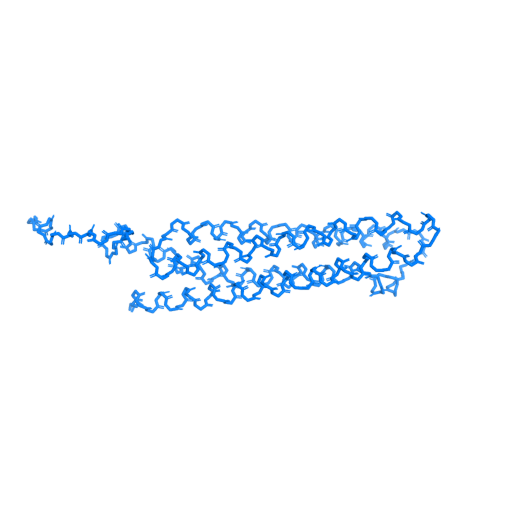7 GLY A N 1
ATOM 738 C CA . GLY A 1 97 ? -5.980 -5.779 -3.573 1.00 85.94 97 GLY A CA 1
ATOM 739 C C . GLY A 1 97 ? -4.629 -5.314 -4.115 1.00 85.94 97 GLY A C 1
ATOM 740 O O . GLY A 1 97 ? -4.059 -5.978 -4.979 1.00 85.94 97 GLY A O 1
ATOM 741 N N . ILE A 1 98 ? -4.073 -4.240 -3.545 1.00 83.12 98 ILE A N 1
ATOM 742 C CA . ILE A 1 98 ? -2.755 -3.718 -3.937 1.00 83.12 98 ILE A CA 1
ATOM 743 C C . ILE A 1 98 ? -1.647 -4.743 -3.694 1.00 83.12 98 ILE A C 1
ATOM 745 O O . ILE A 1 98 ? -0.773 -4.905 -4.545 1.00 83.12 98 ILE A O 1
ATOM 749 N N . MET A 1 99 ? -1.659 -5.451 -2.561 1.00 84.81 99 MET A N 1
ATOM 750 C CA . MET A 1 99 ? -0.671 -6.504 -2.311 1.00 84.81 99 MET A CA 1
ATOM 751 C C . MET A 1 99 ? -0.744 -7.614 -3.351 1.00 84.81 99 MET A C 1
ATOM 753 O O . MET A 1 99 ? 0.294 -8.060 -3.829 1.00 84.81 99 MET A O 1
ATOM 757 N N . SER A 1 100 ? -1.953 -8.053 -3.702 1.00 82.62 100 SER A N 1
ATOM 758 C CA . SER A 1 100 ? -2.155 -9.119 -4.687 1.00 82.62 100 SER A CA 1
ATOM 759 C C . SER A 1 100 ? -1.676 -8.686 -6.072 1.00 82.62 100 SER A C 1
ATOM 761 O O . SER A 1 100 ? -0.994 -9.450 -6.750 1.00 82.62 100 SER A O 1
ATOM 763 N N . TYR A 1 101 ? -1.967 -7.443 -6.461 1.00 82.06 101 TYR A N 1
ATOM 764 C CA . TYR A 1 101 ? -1.481 -6.866 -7.711 1.00 82.06 101 TYR A CA 1
ATOM 765 C C . TYR A 1 101 ? 0.050 -6.751 -7.741 1.00 82.06 101 TYR A C 1
ATOM 767 O O . TYR A 1 101 ? 0.688 -7.228 -8.674 1.00 82.06 101 TYR A O 1
ATOM 775 N N . ASN A 1 102 ? 0.672 -6.209 -6.690 1.00 82.44 102 ASN A N 1
ATOM 776 C CA . ASN A 1 102 ? 2.132 -6.096 -6.639 1.00 82.44 102 ASN A CA 1
ATOM 777 C C . ASN A 1 102 ? 2.824 -7.468 -6.567 1.00 82.44 102 ASN A C 1
ATOM 779 O O . ASN A 1 102 ? 3.884 -7.648 -7.161 1.00 82.44 102 ASN A O 1
ATOM 783 N N . ALA A 1 103 ? 2.222 -8.454 -5.897 1.00 83.00 103 ALA A N 1
ATOM 784 C CA . ALA A 1 103 ? 2.706 -9.833 -5.906 1.00 83.00 103 ALA A CA 1
ATOM 785 C C . ALA A 1 103 ? 2.629 -10.461 -7.307 1.00 83.00 103 ALA A C 1
ATOM 787 O O . ALA A 1 103 ? 3.553 -11.169 -7.705 1.00 83.00 103 ALA A O 1
ATOM 788 N N . TYR A 1 104 ? 1.570 -10.167 -8.068 1.00 81.81 104 TYR A N 1
ATOM 789 C CA . TYR A 1 104 ? 1.468 -10.558 -9.472 1.00 81.81 104 TYR A CA 1
ATOM 790 C C . TYR A 1 104 ? 2.574 -9.912 -10.319 1.00 81.81 104 TYR A C 1
ATOM 792 O O . TYR A 1 104 ? 3.256 -10.621 -11.049 1.00 81.81 104 TYR A O 1
ATOM 800 N N . CYS A 1 105 ? 2.832 -8.610 -10.164 1.00 76.31 105 CYS A N 1
ATOM 801 C CA . CYS A 1 105 ? 3.914 -7.925 -10.884 1.00 76.31 105 CYS A CA 1
ATOM 802 C C . CYS A 1 105 ? 5.304 -8.504 -10.566 1.00 76.31 105 CYS A C 1
ATOM 804 O O . CYS A 1 105 ? 6.151 -8.612 -11.448 1.00 76.31 105 CYS A O 1
ATOM 806 N N . ILE A 1 106 ? 5.542 -8.898 -9.309 1.00 80.31 106 ILE A N 1
ATOM 807 C CA . ILE A 1 106 ? 6.767 -9.602 -8.896 1.00 80.31 106 ILE A CA 1
ATOM 808 C C . ILE A 1 106 ? 6.867 -10.953 -9.611 1.00 80.31 106 ILE A C 1
ATOM 810 O O . ILE A 1 106 ? 7.931 -11.288 -10.125 1.00 80.31 106 ILE A O 1
ATOM 814 N N . TYR A 1 107 ? 5.778 -11.725 -9.637 1.00 78.94 107 TYR A N 1
ATOM 815 C CA . TYR A 1 107 ? 5.735 -13.027 -10.302 1.00 78.94 107 TYR A CA 1
ATOM 816 C C . TYR A 1 107 ? 6.004 -12.915 -11.808 1.00 78.94 107 TYR A C 1
ATOM 818 O O . TYR A 1 107 ? 6.854 -13.638 -12.316 1.00 78.94 107 TYR A O 1
ATOM 826 N N . ASP A 1 108 ? 5.348 -11.969 -12.481 1.00 75.56 108 ASP A N 1
ATOM 827 C CA . ASP A 1 108 ? 5.506 -11.689 -13.914 1.00 75.56 108 ASP A CA 1
ATOM 828 C C . ASP A 1 108 ? 6.962 -11.330 -14.274 1.00 75.56 108 ASP A C 1
ATOM 830 O O . ASP A 1 108 ? 7.547 -11.857 -15.223 1.00 75.56 108 ASP A O 1
ATOM 834 N N . TYR A 1 109 ? 7.605 -10.509 -13.437 1.00 72.31 109 TYR A N 1
ATOM 835 C CA . TYR A 1 109 ? 9.025 -10.192 -13.584 1.00 72.31 109 TYR A CA 1
ATOM 836 C C . TYR A 1 109 ? 9.924 -11.428 -13.423 1.00 72.31 109 TYR A C 1
ATOM 838 O O . TYR A 1 109 ? 10.861 -11.619 -14.199 1.00 72.31 109 TYR A O 1
ATOM 846 N N . TYR A 1 110 ? 9.634 -12.297 -12.449 1.00 71.06 110 TYR A N 1
ATOM 847 C CA . TYR A 1 110 ? 10.378 -13.547 -12.271 1.00 71.06 110 TYR A CA 1
ATOM 848 C C . TYR A 1 110 ? 10.236 -14.490 -13.469 1.00 71.06 110 TYR A C 1
ATOM 850 O O . TYR A 1 110 ? 11.233 -15.082 -13.882 1.00 71.06 110 TYR A O 1
ATOM 858 N N . THR A 1 111 ? 9.038 -14.625 -14.043 1.00 70.88 111 THR A N 1
ATOM 859 C CA . THR A 1 111 ? 8.827 -15.461 -15.234 1.00 70.88 111 THR A CA 1
ATOM 860 C C . THR A 1 111 ? 9.573 -14.920 -16.449 1.00 70.88 111 THR A C 1
ATOM 862 O O . THR A 1 111 ? 10.201 -15.694 -17.166 1.00 70.88 111 THR A O 1
ATOM 865 N N . MET A 1 112 ? 9.612 -13.595 -16.626 1.00 67.00 112 MET A N 1
ATOM 866 C CA . MET A 1 112 ? 10.369 -12.960 -17.708 1.00 67.00 112 MET A CA 1
ATOM 867 C C . MET A 1 112 ? 11.879 -13.227 -17.591 1.00 67.00 112 MET A C 1
ATOM 869 O O . MET A 1 112 ? 12.544 -13.524 -18.585 1.00 67.00 112 MET A O 1
ATOM 873 N N . ILE A 1 113 ? 12.430 -13.171 -16.373 1.00 65.44 113 ILE A N 1
ATOM 874 C CA . ILE A 1 113 ? 13.833 -13.527 -16.115 1.00 65.44 113 ILE A CA 1
ATOM 875 C C . ILE A 1 113 ? 14.102 -14.987 -16.486 1.00 65.44 113 ILE A C 1
ATOM 877 O O . ILE A 1 113 ? 15.081 -15.259 -17.178 1.00 65.44 113 ILE A O 1
ATOM 881 N N . ASP A 1 114 ? 13.257 -15.914 -16.035 1.00 64.44 114 ASP A N 1
ATOM 882 C CA . ASP A 1 114 ? 13.464 -17.353 -16.237 1.00 64.44 114 ASP A CA 1
ATOM 883 C C . ASP A 1 114 ? 13.446 -17.725 -17.731 1.00 64.44 114 ASP A C 1
ATOM 885 O O . ASP A 1 114 ? 14.352 -18.402 -18.223 1.00 64.44 114 ASP A O 1
ATOM 889 N N . GLU A 1 115 ? 12.495 -17.176 -18.493 1.00 63.41 115 GLU A N 1
ATOM 890 C CA . GLU A 1 115 ? 12.429 -17.346 -19.951 1.00 63.41 115 GLU A CA 1
ATOM 891 C C . GLU A 1 115 ? 13.669 -16.780 -20.664 1.00 63.41 115 GLU A C 1
ATOM 893 O O . GLU A 1 115 ? 14.180 -17.377 -21.618 1.00 63.41 115 GLU A O 1
ATOM 898 N N . THR A 1 116 ? 14.210 -15.664 -20.170 1.00 59.53 116 THR A N 1
ATOM 899 C CA . THR A 1 116 ? 15.404 -15.026 -20.743 1.00 59.53 116 THR A CA 1
ATOM 900 C C . THR A 1 116 ? 16.683 -15.814 -20.423 1.00 59.53 116 THR A C 1
ATOM 902 O O . THR A 1 116 ? 17.534 -15.976 -21.304 1.00 59.53 116 THR A O 1
ATOM 905 N N . ILE A 1 117 ? 16.804 -16.372 -19.207 1.00 55.44 117 ILE A N 1
ATOM 906 C CA . ILE A 1 117 ? 17.906 -17.265 -18.782 1.00 55.44 117 ILE A CA 1
ATOM 907 C C . ILE A 1 117 ? 17.938 -18.543 -19.624 1.00 55.44 117 ILE A C 1
ATOM 909 O O . ILE A 1 117 ? 19.020 -19.029 -19.961 1.00 55.44 117 ILE A O 1
ATOM 913 N N . MET A 1 118 ? 16.772 -19.097 -19.966 1.00 55.53 118 MET A N 1
ATOM 914 C CA . MET A 1 118 ? 16.669 -20.322 -20.765 1.00 55.53 118 MET A CA 1
ATOM 915 C C . MET A 1 118 ? 16.886 -20.103 -22.270 1.00 55.53 118 MET A C 1
ATOM 917 O O . MET A 1 118 ? 16.964 -21.077 -23.026 1.00 55.53 118 MET A O 1
ATOM 921 N N . SER A 1 119 ? 17.017 -18.853 -22.727 1.00 53.66 119 SER A N 1
ATOM 922 C CA . SER A 1 119 ? 17.297 -18.558 -24.132 1.00 53.66 119 SER A CA 1
ATOM 923 C C . SER A 1 119 ? 18.764 -18.869 -24.504 1.00 53.66 119 SER A C 1
ATOM 925 O O . SER A 1 119 ? 19.669 -18.688 -23.685 1.00 53.66 119 SER A O 1
ATOM 927 N N . PRO A 1 120 ? 19.068 -19.308 -25.745 1.00 48.34 120 PRO A N 1
ATOM 928 C CA . PRO A 1 120 ? 20.403 -19.802 -26.117 1.00 48.34 120 PRO A CA 1
ATOM 929 C C . PRO A 1 120 ? 21.522 -18.738 -26.202 1.00 48.34 120 PRO A C 1
ATOM 931 O O . PRO A 1 120 ? 22.586 -19.031 -26.745 1.00 48.34 120 PRO A O 1
ATOM 934 N N . GLY A 1 121 ? 21.297 -17.508 -25.726 1.00 55.28 121 GLY A N 1
ATOM 935 C CA . GLY A 1 121 ? 22.205 -16.361 -25.884 1.00 55.28 121 GLY A CA 1
ATOM 936 C C . GLY A 1 121 ? 23.096 -16.036 -24.681 1.00 55.28 121 GLY A C 1
ATOM 937 O O . GLY A 1 121 ? 24.042 -15.267 -24.830 1.00 55.28 121 GLY A O 1
ATOM 938 N N . GLY A 1 122 ? 22.848 -16.643 -23.517 1.00 48.38 122 GLY A N 1
ATOM 939 C CA . GLY A 1 122 ? 23.551 -16.309 -22.276 1.00 48.38 122 GLY A CA 1
ATOM 940 C C . GLY A 1 122 ? 22.949 -15.090 -21.570 1.00 48.38 122 GLY A C 1
ATOM 941 O O . GLY A 1 122 ? 22.548 -14.111 -22.191 1.00 48.38 122 GLY A O 1
ATOM 942 N N . PHE A 1 123 ? 22.863 -15.187 -20.247 1.00 48.53 123 PHE A N 1
ATOM 943 C CA . PHE A 1 123 ? 22.196 -14.219 -19.387 1.00 48.53 123 PHE A CA 1
ATOM 944 C C . PHE A 1 123 ? 23.131 -13.061 -19.005 1.00 48.53 123 PHE A C 1
ATOM 946 O O . PHE A 1 123 ? 24.130 -13.287 -18.317 1.00 48.53 123 PHE A O 1
ATOM 953 N N . ASP A 1 124 ? 22.805 -11.829 -19.401 1.00 57.34 124 ASP A N 1
ATOM 954 C CA . ASP A 1 124 ? 23.532 -10.632 -18.964 1.00 57.34 124 ASP A CA 1
ATOM 955 C C . ASP A 1 124 ? 22.795 -9.937 -17.804 1.00 57.34 124 ASP A C 1
ATOM 957 O O . ASP A 1 124 ? 21.869 -9.144 -17.985 1.00 57.34 124 ASP A O 1
ATOM 961 N N . TRP A 1 125 ? 23.233 -10.236 -16.573 1.00 47.03 125 TRP A N 1
ATOM 962 C CA . TRP A 1 125 ? 22.752 -9.576 -15.349 1.00 47.03 125 TRP A CA 1
ATOM 963 C C . TRP A 1 125 ? 22.909 -8.048 -15.414 1.00 47.03 125 TRP A C 1
ATOM 965 O O . TRP A 1 125 ? 22.138 -7.340 -14.767 1.00 47.03 125 TRP A O 1
ATOM 975 N N . ASN A 1 126 ? 23.875 -7.518 -16.175 1.00 44.12 126 ASN A N 1
ATOM 976 C CA . ASN A 1 126 ? 24.114 -6.075 -16.226 1.00 44.12 126 ASN A CA 1
ATOM 977 C C . ASN A 1 126 ? 23.048 -5.331 -17.033 1.00 44.12 126 ASN A C 1
ATOM 979 O O . ASN A 1 126 ? 22.773 -4.173 -16.724 1.00 44.12 126 ASN A O 1
ATOM 983 N N . THR A 1 127 ? 22.422 -5.978 -18.019 1.00 49.56 127 THR A N 1
ATOM 984 C CA . THR A 1 127 ? 21.295 -5.396 -18.764 1.00 49.56 127 THR A CA 1
ATOM 985 C C . THR A 1 127 ? 20.057 -5.342 -17.870 1.00 49.56 127 THR A C 1
ATOM 987 O O . THR A 1 127 ? 19.437 -4.297 -17.726 1.00 49.56 127 THR A O 1
ATOM 990 N N . LEU A 1 128 ? 19.779 -6.420 -17.132 1.00 47.16 128 LEU A N 1
ATOM 991 C CA . LEU A 1 128 ? 18.601 -6.517 -16.268 1.00 47.16 128 LEU A CA 1
ATOM 992 C C . LEU A 1 128 ? 18.651 -5.569 -15.049 1.00 47.16 128 LEU A C 1
ATOM 994 O O . LEU A 1 128 ? 17.644 -4.963 -14.680 1.00 47.16 128 LEU A O 1
ATOM 998 N N . VAL A 1 129 ? 19.828 -5.433 -14.425 1.00 44.38 129 VAL A N 1
ATOM 999 C CA . VAL A 1 129 ? 20.070 -4.550 -13.264 1.00 44.38 129 VAL A CA 1
ATOM 1000 C C . VAL A 1 129 ? 20.253 -3.087 -13.690 1.00 44.38 129 VAL A C 1
ATOM 1002 O O . VAL A 1 129 ? 19.966 -2.180 -12.910 1.00 44.38 129 VAL A O 1
ATOM 1005 N N . GLY A 1 130 ? 20.708 -2.850 -14.925 1.00 43.75 130 GLY A N 1
ATOM 1006 C CA . GLY A 1 130 ? 20.836 -1.516 -15.516 1.00 43.75 130 GLY A CA 1
ATOM 1007 C C . GLY A 1 130 ? 19.520 -0.932 -16.038 1.00 43.75 130 GLY A C 1
ATOM 1008 O O . GLY A 1 130 ? 19.426 0.282 -16.218 1.00 43.75 130 GLY A O 1
ATOM 1009 N N . GLU A 1 131 ? 18.502 -1.765 -16.257 1.00 54.41 131 GLU A N 1
ATOM 1010 C CA . GLU A 1 131 ? 17.220 -1.352 -16.820 1.00 54.41 131 GLU A CA 1
ATOM 1011 C C . GLU A 1 131 ? 16.205 -0.903 -15.759 1.00 54.41 131 GLU A C 1
ATOM 1013 O O . GLU A 1 131 ? 16.089 -1.454 -14.660 1.00 54.41 131 GLU A O 1
ATOM 1018 N N . SER A 1 132 ? 15.401 0.094 -16.137 1.00 57.25 132 SER A N 1
ATOM 1019 C CA . SER A 1 132 ? 14.311 0.699 -15.361 1.00 57.25 132 SER A CA 1
ATOM 1020 C C . SER A 1 132 ? 13.384 -0.316 -14.668 1.00 57.25 132 SER A C 1
ATOM 1022 O O . SER A 1 132 ? 12.814 -0.006 -13.623 1.00 57.25 132 SER A O 1
ATOM 1024 N N . TYR A 1 133 ? 13.279 -1.539 -15.195 1.00 59.34 133 TYR A N 1
ATOM 1025 C CA . TYR A 1 133 ? 12.500 -2.657 -14.656 1.00 59.34 133 TYR A CA 1
ATOM 1026 C C . TYR A 1 133 ? 12.908 -3.111 -13.244 1.00 59.34 133 TYR A C 1
ATOM 1028 O O . TYR A 1 133 ? 12.037 -3.412 -12.424 1.00 59.34 133 TYR A O 1
ATOM 1036 N N . SER A 1 134 ? 14.204 -3.094 -12.913 1.00 63.03 134 SER A N 1
ATOM 1037 C CA . SER A 1 134 ? 14.690 -3.471 -11.574 1.00 63.03 134 SER A CA 1
ATOM 1038 C C . SER A 1 134 ? 14.133 -2.561 -10.469 1.00 63.03 134 SER A C 1
ATOM 1040 O O . SER A 1 134 ? 13.872 -3.003 -9.348 1.00 63.03 134 SER A O 1
ATOM 1042 N N . TYR A 1 135 ? 13.878 -1.288 -10.786 1.00 65.38 135 TYR A N 1
ATOM 1043 C CA . TYR A 1 135 ? 13.291 -0.336 -9.843 1.00 65.38 135 TYR A CA 1
ATOM 1044 C C . TYR A 1 135 ? 11.822 -0.645 -9.546 1.00 65.38 135 TYR A C 1
ATOM 1046 O O . TYR A 1 135 ? 11.430 -0.637 -8.380 1.00 65.38 135 TYR A O 1
ATOM 1054 N N . PHE A 1 136 ? 11.019 -0.959 -10.568 1.00 67.81 136 PHE A N 1
ATOM 1055 C CA . PHE A 1 136 ? 9.614 -1.340 -10.377 1.00 67.81 136 PHE A CA 1
ATOM 1056 C C . PHE A 1 136 ? 9.486 -2.606 -9.531 1.00 67.81 136 PHE A C 1
ATOM 1058 O O . PHE A 1 136 ? 8.607 -2.688 -8.678 1.00 67.81 136 PHE A O 1
ATOM 1065 N N . PHE A 1 137 ? 10.410 -3.553 -9.695 1.00 71.38 137 PHE A N 1
ATOM 1066 C CA . PHE A 1 137 ? 10.464 -4.762 -8.882 1.00 71.38 137 PHE A CA 1
ATOM 1067 C C . PHE A 1 137 ? 10.749 -4.472 -7.397 1.00 71.38 137 PHE A C 1
ATOM 1069 O O . PHE A 1 137 ? 10.031 -4.953 -6.517 1.00 71.38 137 PHE A O 1
ATOM 1076 N N . ILE A 1 138 ? 11.750 -3.634 -7.098 1.00 72.25 138 ILE A N 1
ATOM 1077 C CA . ILE A 1 138 ? 12.064 -3.228 -5.716 1.00 72.25 138 ILE A CA 1
ATOM 1078 C C . ILE A 1 138 ? 10.879 -2.486 -5.088 1.00 72.25 138 ILE A C 1
ATOM 1080 O O . ILE A 1 138 ? 10.533 -2.739 -3.930 1.00 72.25 138 ILE A O 1
ATOM 1084 N N . VAL A 1 139 ? 10.231 -1.593 -5.839 1.00 73.62 139 VAL A N 1
ATOM 1085 C CA . VAL A 1 139 ? 9.055 -0.852 -5.365 1.00 73.62 139 VAL A CA 1
ATOM 1086 C C . VAL A 1 139 ? 7.876 -1.792 -5.116 1.00 73.62 139 VAL A C 1
ATOM 1088 O O . VAL A 1 139 ? 7.230 -1.667 -4.077 1.00 73.62 139 VAL A O 1
ATOM 1091 N N . ALA A 1 140 ? 7.642 -2.778 -5.985 1.00 74.56 140 ALA A N 1
ATOM 1092 C CA . ALA A 1 140 ? 6.597 -3.780 -5.798 1.00 74.56 140 ALA A CA 1
ATOM 1093 C C . ALA A 1 140 ? 6.827 -4.618 -4.528 1.00 74.56 140 ALA A C 1
ATOM 1095 O O . ALA A 1 140 ? 5.910 -4.768 -3.720 1.00 74.56 140 ALA A O 1
ATOM 1096 N N . ILE A 1 141 ? 8.056 -5.091 -4.280 1.00 80.12 141 ILE A N 1
ATOM 1097 C CA . ILE A 1 141 ? 8.402 -5.813 -3.037 1.00 80.12 141 ILE A CA 1
ATOM 1098 C C . ILE A 1 141 ? 8.173 -4.924 -1.817 1.00 80.12 141 ILE A C 1
ATOM 1100 O O . ILE A 1 141 ? 7.566 -5.342 -0.831 1.00 80.12 141 ILE A O 1
ATOM 1104 N N . THR A 1 142 ? 8.651 -3.685 -1.887 1.00 78.12 142 THR A N 1
ATOM 1105 C CA . THR A 1 142 ? 8.534 -2.723 -0.789 1.00 78.12 142 THR A CA 1
ATOM 1106 C C . THR A 1 142 ? 7.063 -2.424 -0.489 1.00 78.12 142 THR A C 1
ATOM 1108 O O . THR A 1 142 ? 6.668 -2.409 0.675 1.00 78.12 142 THR A O 1
ATOM 1111 N N . SER A 1 143 ? 6.234 -2.285 -1.528 1.00 77.75 143 SER A N 1
ATOM 1112 C CA . SER A 1 143 ? 4.778 -2.146 -1.430 1.00 77.75 143 SER A CA 1
ATOM 1113 C C . SER A 1 143 ? 4.148 -3.351 -0.719 1.00 77.75 143 SER A C 1
ATOM 1115 O O . SER A 1 143 ? 3.480 -3.177 0.301 1.00 77.75 143 SER A O 1
ATOM 1117 N N . VAL A 1 144 ? 4.429 -4.584 -1.164 1.00 83.25 144 VAL A N 1
ATOM 1118 C CA . VAL A 1 144 ? 3.906 -5.814 -0.533 1.00 83.25 144 VAL A CA 1
ATOM 1119 C C . VAL A 1 144 ? 4.275 -5.884 0.952 1.00 83.25 144 VAL A C 1
ATOM 1121 O O . VAL A 1 144 ? 3.410 -6.138 1.792 1.00 83.25 144 VAL A O 1
ATOM 1124 N N . CYS A 1 145 ? 5.536 -5.613 1.296 1.00 81.69 145 CYS A N 1
ATOM 1125 C CA . CYS A 1 145 ? 6.002 -5.615 2.681 1.00 81.69 145 CYS A CA 1
ATOM 1126 C C . CYS A 1 145 ? 5.276 -4.568 3.540 1.00 81.69 145 CYS A C 1
ATOM 1128 O O . CYS A 1 145 ? 4.866 -4.870 4.664 1.00 81.69 145 CYS A O 1
ATOM 1130 N N . TRP A 1 146 ? 5.079 -3.353 3.018 1.00 78.56 146 TRP A N 1
ATOM 1131 C CA . TRP A 1 146 ? 4.424 -2.276 3.760 1.00 78.56 146 TRP A CA 1
ATOM 1132 C C . TRP A 1 146 ? 2.939 -2.520 3.981 1.00 78.56 146 TRP A C 1
ATOM 1134 O O . TRP A 1 146 ? 2.481 -2.484 5.126 1.00 78.56 146 TRP A O 1
ATOM 1144 N N . TYR A 1 147 ? 2.189 -2.805 2.917 1.00 79.62 147 TYR A N 1
ATOM 1145 C CA . TYR A 1 147 ? 0.763 -3.101 3.042 1.00 79.62 147 TYR A CA 1
ATOM 1146 C C . TYR A 1 147 ? 0.534 -4.352 3.898 1.00 79.62 147 TYR A C 1
ATOM 1148 O O . TYR A 1 147 ? -0.381 -4.360 4.720 1.00 79.62 147 TYR A O 1
ATOM 1156 N N . GLY A 1 148 ? 1.416 -5.355 3.811 1.00 82.19 148 GLY A N 1
ATOM 1157 C CA . GLY A 1 148 ? 1.369 -6.545 4.660 1.00 82.19 148 GLY A CA 1
ATOM 1158 C C . GLY A 1 148 ? 1.523 -6.216 6.144 1.00 82.19 148 GLY A C 1
ATOM 1159 O O . GLY A 1 148 ? 0.729 -6.672 6.967 1.00 82.19 148 GLY A O 1
ATOM 1160 N N . LEU A 1 149 ? 2.495 -5.370 6.494 1.00 82.75 149 LEU A N 1
ATOM 1161 C CA . LEU A 1 149 ? 2.721 -4.936 7.873 1.00 82.75 149 LEU A CA 1
ATOM 1162 C C . LEU A 1 149 ? 1.536 -4.137 8.430 1.00 82.75 149 LEU A C 1
ATOM 1164 O O . LEU A 1 149 ? 1.121 -4.366 9.567 1.00 82.75 149 LEU A O 1
ATOM 1168 N N . VAL A 1 150 ? 0.950 -3.240 7.633 1.00 80.62 150 VAL A N 1
ATOM 1169 C CA . VAL A 1 150 ? -0.227 -2.475 8.064 1.00 80.62 150 VAL A CA 1
ATOM 1170 C C . VAL A 1 150 ? -1.454 -3.381 8.194 1.00 80.62 150 VAL A C 1
ATOM 1172 O O . VAL A 1 150 ? -2.186 -3.254 9.173 1.00 80.62 150 VAL A O 1
ATOM 1175 N N . LEU A 1 151 ? -1.667 -4.343 7.291 1.00 85.50 151 LEU A N 1
ATOM 1176 C CA . LEU A 1 151 ? -2.763 -5.317 7.398 1.00 85.50 151 LEU A CA 1
ATOM 1177 C C . LEU A 1 151 ? -2.636 -6.206 8.638 1.00 85.50 151 LEU A C 1
ATOM 1179 O O . LEU A 1 151 ? -3.638 -6.443 9.317 1.00 85.50 151 LEU A O 1
ATOM 1183 N N . LEU A 1 152 ? -1.419 -6.642 8.980 1.00 84.75 152 LEU A N 1
ATOM 1184 C CA . LEU A 1 152 ? -1.152 -7.406 10.203 1.00 84.75 152 LEU A CA 1
ATOM 1185 C C . LEU A 1 152 ? -1.550 -6.642 11.473 1.00 84.75 152 LEU A C 1
ATOM 1187 O O . LEU A 1 152 ? -1.897 -7.271 12.470 1.00 84.75 152 LEU A O 1
ATOM 1191 N N . MET A 1 153 ? -1.544 -5.306 11.446 1.00 79.81 153 MET A N 1
ATOM 1192 C CA . MET A 1 153 ? -2.027 -4.475 12.555 1.00 79.81 153 MET A CA 1
ATOM 1193 C C . MET A 1 153 ? -3.520 -4.149 12.431 1.00 79.81 153 MET A C 1
ATOM 1195 O O . MET A 1 153 ? -4.264 -4.247 13.407 1.00 79.81 153 MET A O 1
ATOM 1199 N N . ALA A 1 154 ? -3.980 -3.777 11.237 1.00 79.75 154 ALA A N 1
ATOM 1200 C CA . ALA A 1 154 ? -5.338 -3.306 10.994 1.00 79.75 154 ALA A CA 1
ATOM 1201 C C . ALA A 1 154 ? -6.383 -4.420 11.137 1.00 79.75 154 ALA A C 1
ATOM 1203 O O . ALA A 1 154 ? -7.452 -4.167 11.691 1.00 79.75 154 ALA A O 1
ATOM 1204 N N . ILE A 1 155 ? -6.084 -5.652 10.704 1.00 86.31 155 ILE A N 1
ATOM 1205 C CA . ILE A 1 155 ? -7.030 -6.776 10.774 1.00 86.31 155 ILE A CA 1
ATOM 1206 C C . ILE A 1 155 ? -7.339 -7.159 12.233 1.00 86.31 155 ILE A C 1
ATOM 1208 O O . ILE A 1 155 ? -8.520 -7.169 12.587 1.00 86.31 155 ILE A O 1
ATOM 1212 N N . PRO A 1 156 ? -6.355 -7.418 13.123 1.00 86.69 156 PRO A N 1
ATOM 1213 C CA . PRO A 1 156 ? -6.652 -7.741 14.519 1.00 86.69 156 PRO A CA 1
ATOM 1214 C C . PRO A 1 156 ? -7.350 -6.599 15.261 1.00 86.69 156 PRO A C 1
ATOM 1216 O O . PRO A 1 156 ? -8.282 -6.843 16.032 1.00 86.69 156 PRO A O 1
ATOM 1219 N N . VAL A 1 157 ? -6.938 -5.350 15.017 1.00 82.94 157 VAL A N 1
ATOM 1220 C CA . VAL A 1 157 ? -7.558 -4.173 15.645 1.00 82.94 157 VAL A CA 1
ATOM 1221 C C . VAL A 1 157 ? -8.998 -4.006 15.152 1.00 82.94 157 VAL A C 1
ATOM 1223 O O . VAL A 1 157 ? -9.913 -3.903 15.969 1.00 82.94 157 VAL A O 1
ATOM 1226 N N . GLY A 1 158 ? -9.229 -4.062 13.839 1.00 82.12 158 GLY A N 1
ATOM 1227 C CA . GLY A 1 158 ? -10.557 -3.978 13.230 1.00 82.12 158 GLY A CA 1
ATOM 1228 C C . GLY A 1 158 ? -11.485 -5.110 13.674 1.00 82.12 158 GLY A C 1
ATOM 1229 O O . GLY A 1 158 ? -12.636 -4.857 14.035 1.00 82.12 158 GLY A O 1
ATOM 1230 N N . ALA A 1 159 ? -10.985 -6.346 13.747 1.00 84.38 159 ALA A N 1
ATOM 1231 C CA . ALA A 1 159 ? -11.731 -7.494 14.261 1.00 84.38 159 ALA A CA 1
ATOM 1232 C C . ALA A 1 159 ? -12.093 -7.327 15.746 1.00 84.38 159 ALA A C 1
ATOM 1234 O O . ALA A 1 159 ? -13.227 -7.602 16.140 1.00 84.38 159 ALA A O 1
ATOM 1235 N N . THR A 1 160 ? -11.168 -6.813 16.562 1.00 83.06 160 THR A N 1
ATOM 1236 C CA . THR A 1 160 ? -11.416 -6.554 17.989 1.00 83.06 160 THR A CA 1
ATOM 1237 C C . THR A 1 160 ? -12.485 -5.480 18.179 1.00 83.06 160 THR A C 1
ATOM 1239 O O . THR A 1 160 ? -13.423 -5.686 18.948 1.00 83.06 160 THR A O 1
ATOM 1242 N N . ILE A 1 161 ? -12.410 -4.368 17.438 1.00 78.12 161 ILE A N 1
ATOM 1243 C CA . ILE A 1 161 ? -13.428 -3.304 17.483 1.00 78.12 161 ILE A CA 1
ATOM 1244 C C . ILE A 1 161 ? -14.779 -3.839 16.986 1.00 78.12 161 ILE A C 1
ATOM 1246 O O . ILE A 1 161 ? -15.805 -3.576 17.609 1.00 78.12 161 ILE A O 1
ATOM 1250 N N . THR A 1 162 ? -14.791 -4.656 15.927 1.00 81.69 162 THR A N 1
ATOM 1251 C CA . THR A 1 162 ? -16.014 -5.300 15.411 1.00 81.69 162 THR A CA 1
ATOM 1252 C C . THR A 1 162 ? -16.649 -6.222 16.458 1.00 81.69 162 THR A C 1
ATOM 1254 O O . THR A 1 162 ? -17.870 -6.247 16.615 1.00 81.69 162 THR A O 1
ATOM 1257 N N . HIS A 1 163 ? -15.839 -6.965 17.214 1.00 80.31 163 HIS A N 1
ATOM 1258 C CA . HIS A 1 163 ? -16.325 -7.816 18.302 1.00 80.31 163 HIS A CA 1
ATOM 1259 C C . HIS A 1 163 ? -16.890 -7.004 19.468 1.00 80.31 163 HIS A C 1
ATOM 1261 O O . HIS A 1 163 ? -17.944 -7.344 20.001 1.00 80.31 163 HIS A O 1
ATOM 1267 N N . MET A 1 164 ? -16.221 -5.912 19.848 1.00 74.19 164 MET A N 1
ATOM 1268 C CA . MET A 1 164 ? -16.724 -4.999 20.878 1.00 74.19 164 MET A CA 1
ATOM 1269 C C . MET A 1 164 ? -18.042 -4.341 20.453 1.00 74.19 164 MET A C 1
ATOM 1271 O O . MET A 1 164 ? -18.957 -4.253 21.268 1.00 74.19 164 MET A O 1
ATOM 1275 N N . TYR A 1 165 ? -18.168 -3.967 19.178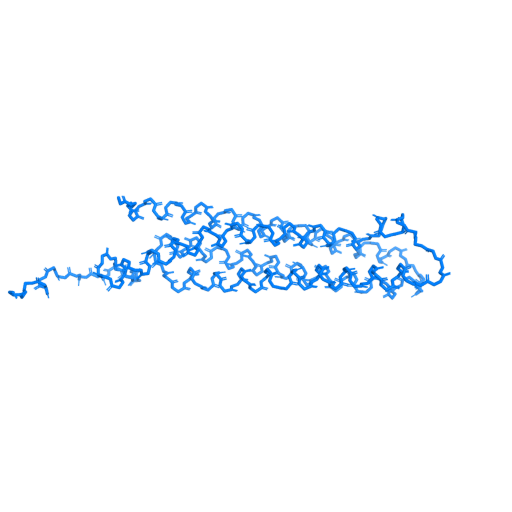 1.00 73.00 165 TYR A N 1
ATOM 1276 C CA . TYR A 1 165 ? -19.407 -3.459 18.592 1.00 73.00 165 TYR A CA 1
ATOM 1277 C C . TYR A 1 165 ? -20.552 -4.475 18.689 1.00 73.00 165 TYR A C 1
ATOM 1279 O O . TYR A 1 165 ? -21.613 -4.161 19.218 1.00 73.00 165 TYR A O 1
ATOM 1287 N N . ARG A 1 166 ? -20.325 -5.729 18.268 1.00 76.06 166 ARG A N 1
ATOM 1288 C CA . ARG A 1 166 ? -21.341 -6.797 18.359 1.00 76.06 166 ARG A CA 1
ATOM 1289 C C . ARG A 1 166 ? -21.818 -7.067 19.786 1.00 76.06 166 ARG A C 1
ATOM 1291 O O . ARG A 1 166 ? -22.929 -7.546 19.967 1.00 76.06 166 ARG A O 1
ATOM 1298 N N . LYS A 1 167 ? -20.979 -6.787 20.785 1.00 77.19 167 LYS A N 1
ATOM 1299 C CA . LYS A 1 167 ? -21.311 -6.928 22.208 1.00 77.19 167 LYS A CA 1
ATOM 1300 C C . LYS A 1 167 ? -21.977 -5.691 22.821 1.00 77.19 167 LYS A C 1
ATOM 1302 O O . LYS A 1 167 ? -22.220 -5.704 24.018 1.00 77.19 167 LYS A O 1
ATOM 1307 N N . GLY A 1 168 ? -22.233 -4.636 22.043 1.00 65.81 168 GLY A N 1
ATOM 1308 C CA . GLY A 1 168 ? -22.807 -3.385 22.550 1.00 65.81 168 GLY A CA 1
ATOM 1309 C C . GLY A 1 168 ? -21.827 -2.523 23.354 1.00 65.81 168 GLY A C 1
ATOM 1310 O O . GLY A 1 168 ? -22.229 -1.539 23.957 1.00 65.81 168 GLY A O 1
ATOM 1311 N N . ASN A 1 169 ? -20.528 -2.844 23.346 1.00 63.78 169 ASN A N 1
ATOM 1312 C CA . ASN A 1 169 ? -19.518 -2.111 24.121 1.00 63.78 169 ASN A CA 1
ATOM 1313 C C . ASN A 1 169 ? -19.035 -0.825 23.426 1.00 63.78 169 ASN A C 1
ATOM 1315 O O . ASN A 1 169 ? -18.189 -0.114 23.969 1.00 63.78 169 ASN A O 1
ATOM 1319 N N . VAL A 1 170 ? -19.480 -0.574 22.190 1.00 60.91 170 VAL A N 1
ATOM 1320 C CA . VAL A 1 170 ? -19.058 0.551 21.347 1.00 60.91 170 VAL A CA 1
ATOM 1321 C C . VAL A 1 170 ? -20.227 0.953 20.450 1.00 60.91 170 VAL A C 1
ATOM 1323 O O . VAL A 1 170 ? -20.718 0.119 19.693 1.00 60.91 170 VAL A O 1
ATOM 1326 N N . ALA A 1 171 ? -20.644 2.219 20.486 1.00 56.03 171 ALA A N 1
ATOM 1327 C CA . ALA A 1 171 ? -21.582 2.762 19.507 1.00 56.03 171 ALA A CA 1
ATOM 1328 C C . ALA A 1 171 ? -20.869 2.951 18.154 1.00 56.03 171 ALA A C 1
ATOM 1330 O O . ALA A 1 171 ? -19.787 3.539 18.097 1.00 56.03 171 ALA A O 1
ATOM 1331 N N . SER A 1 172 ? -21.445 2.438 17.062 1.00 50.81 172 SER A N 1
ATOM 1332 C CA . SER A 1 172 ? -20.977 2.753 15.707 1.00 50.81 172 SER A CA 1
ATOM 1333 C C . SER A 1 172 ? -21.769 3.936 15.166 1.00 50.81 172 SER A C 1
ATOM 1335 O O . SER A 1 172 ? -22.996 3.863 15.173 1.00 50.81 172 SER A O 1
ATOM 1337 N N . PHE A 1 173 ? -21.064 4.927 14.613 1.00 43.59 173 PHE A N 1
ATOM 1338 C CA . PHE A 1 173 ? -21.570 6.206 14.099 1.00 43.59 173 PHE A CA 1
ATOM 1339 C C . PHE A 1 173 ? -21.980 7.218 15.175 1.00 43.59 173 PHE A C 1
ATOM 1341 O O . PHE A 1 173 ? -22.826 6.934 15.996 1.00 43.59 173 PHE A O 1
ATOM 1348 N N . GLU A 1 174 ? -21.435 8.433 15.094 1.00 43.97 174 GLU A N 1
ATOM 1349 C CA . GLU A 1 174 ? -22.084 9.691 15.480 1.00 43.97 174 GLU A CA 1
ATOM 1350 C C . GLU A 1 174 ? -21.956 10.595 14.242 1.00 43.97 174 GLU A C 1
ATOM 1352 O O . GLU A 1 174 ? -20.927 11.234 14.034 1.00 43.97 174 GLU A O 1
ATOM 1357 N N . ILE A 1 175 ? -22.952 10.609 13.349 1.00 39.31 175 ILE A N 1
ATOM 1358 C CA . ILE A 1 175 ? -23.138 11.773 12.471 1.00 39.31 175 ILE A CA 1
ATOM 1359 C C . ILE A 1 175 ? -24.154 12.655 13.190 1.00 39.31 175 ILE A C 1
ATOM 1361 O O . ILE A 1 175 ? -25.314 12.275 13.304 1.00 39.31 175 ILE A O 1
ATOM 1365 N N . GLY A 1 176 ? -23.732 13.832 13.651 1.00 39.84 176 GLY A N 1
ATOM 1366 C CA . GLY A 1 176 ? -24.671 14.892 14.025 1.00 39.84 176 GLY A CA 1
ATOM 1367 C C . GLY A 1 176 ? -25.262 14.834 15.437 1.00 39.84 176 GLY A C 1
ATOM 1368 O O . GLY A 1 176 ? -26.428 15.172 15.599 1.00 39.84 176 GLY A O 1
ATOM 1369 N N . GLY A 1 177 ? -24.477 14.474 16.458 1.00 35.94 177 GLY A N 1
ATOM 1370 C CA . GLY A 1 177 ? -24.784 14.849 17.848 1.00 35.94 177 GLY A CA 1
ATOM 1371 C C . GLY A 1 177 ? -26.078 14.278 18.438 1.00 35.94 177 GLY A C 1
ATOM 1372 O O . GLY A 1 177 ? -26.732 14.953 19.229 1.00 35.94 177 GLY A O 1
ATOM 1373 N N . ALA A 1 178 ? -26.452 13.053 18.074 1.00 38.75 178 ALA A N 1
ATOM 1374 C CA . ALA A 1 178 ? -27.542 12.345 18.732 1.00 38.75 178 ALA A CA 1
ATOM 1375 C C . ALA A 1 178 ? -27.291 10.835 18.738 1.00 38.75 178 ALA A C 1
ATOM 1377 O O . ALA A 1 178 ? -27.710 10.122 17.832 1.00 38.75 178 ALA A O 1
ATOM 1378 N N . TYR A 1 179 ? -26.658 10.346 19.802 1.00 42.00 179 TYR A N 1
ATOM 1379 C CA . TYR A 1 179 ? -26.943 9.014 20.320 1.00 42.00 179 TYR A CA 1
ATOM 1380 C C . TYR A 1 179 ? -27.299 9.139 21.797 1.00 42.00 179 TYR A C 1
ATOM 1382 O O . TYR A 1 179 ? -26.453 9.043 22.681 1.00 42.00 179 TYR A O 1
ATOM 1390 N N . VAL A 1 180 ? -28.590 9.352 22.054 1.00 40.62 180 VAL A N 1
ATOM 1391 C CA . VAL A 1 180 ? -29.202 8.944 23.319 1.00 40.62 180 VAL A CA 1
ATOM 1392 C C . VAL A 1 180 ? -29.238 7.418 23.282 1.00 40.62 180 VAL A C 1
ATOM 1394 O O . VAL A 1 180 ? -30.148 6.826 22.712 1.00 40.62 180 VAL A O 1
ATOM 1397 N N . TRP A 1 181 ? -28.201 6.772 23.812 1.00 43.31 181 TRP A N 1
ATOM 1398 C CA . TRP A 1 181 ? -28.386 5.446 24.390 1.00 43.31 181 TRP A CA 1
ATOM 1399 C C . TRP A 1 181 ? -28.850 5.698 25.818 1.00 43.31 181 TRP A C 1
ATOM 1401 O O . TRP A 1 181 ? -28.035 5.927 26.709 1.00 43.31 181 TRP A O 1
ATOM 1411 N N . ASP A 1 182 ? -30.169 5.749 25.994 1.00 37.25 182 ASP A N 1
ATOM 1412 C CA . ASP A 1 182 ? -30.774 5.555 27.306 1.00 37.25 182 ASP A CA 1
ATOM 1413 C C . ASP A 1 182 ? -30.281 4.190 27.797 1.00 37.25 182 ASP A C 1
ATOM 1415 O O . ASP A 1 182 ? -30.461 3.172 27.121 1.00 37.25 182 ASP A O 1
ATOM 1419 N N . ASN A 1 183 ? -29.588 4.175 28.930 1.00 44.38 183 ASN A N 1
ATOM 1420 C CA . ASN A 1 183 ? -28.963 2.984 29.510 1.00 44.38 183 ASN A CA 1
ATOM 1421 C C . ASN A 1 183 ? -29.990 2.052 30.181 1.00 44.38 183 ASN A C 1
ATOM 1423 O O . ASN A 1 183 ? -29.635 1.238 31.029 1.00 44.38 183 ASN A O 1
ATOM 1427 N N . ASP A 1 184 ? -31.250 2.123 29.761 1.00 45.19 184 ASP A N 1
ATOM 1428 C CA . ASP A 1 184 ? -32.382 1.530 30.467 1.00 45.19 184 ASP A CA 1
ATOM 1429 C C . ASP A 1 184 ? -32.848 0.218 29.801 1.00 45.19 184 ASP A C 1
ATOM 1431 O O . ASP A 1 184 ? -33.715 -0.480 30.314 1.00 45.19 184 ASP A O 1
ATOM 1435 N N . ALA A 1 185 ? -32.272 -0.169 28.656 1.00 41.00 185 ALA A N 1
ATOM 1436 C CA . ALA A 1 185 ? -32.745 -1.320 27.875 1.00 41.00 185 ALA A CA 1
ATOM 1437 C C . ALA A 1 185 ? -32.121 -2.683 28.252 1.00 41.00 185 ALA A C 1
ATOM 1439 O O . ALA A 1 185 ? -32.419 -3.682 27.598 1.00 41.00 185 ALA A O 1
ATOM 1440 N N . PHE A 1 186 ? -31.269 -2.752 29.283 1.00 44.84 186 PHE A N 1
ATOM 1441 C CA . PHE A 1 186 ? -30.675 -4.012 29.765 1.00 44.84 186 PHE A CA 1
ATOM 1442 C C . PHE A 1 186 ? -30.857 -4.251 31.273 1.00 44.84 186 PHE A C 1
ATOM 1444 O O . PHE A 1 186 ? -30.061 -4.960 31.887 1.00 44.84 186 PHE A O 1
ATOM 1451 N N . GLU A 1 187 ? -31.939 -3.738 31.861 1.00 44.50 187 GLU A N 1
ATOM 1452 C CA . GLU A 1 187 ? -32.576 -4.420 32.992 1.00 44.50 187 GLU A CA 1
ATOM 1453 C C . GLU A 1 187 ? -33.621 -5.395 32.434 1.00 44.50 187 GLU A C 1
ATOM 1455 O O . GLU A 1 187 ? -34.762 -5.025 32.175 1.00 44.50 187 GLU A O 1
ATOM 1460 N N . MET A 1 188 ? -33.229 -6.648 32.206 1.00 40.00 188 MET A N 1
ATOM 1461 C CA . MET A 1 188 ? -34.172 -7.765 32.269 1.00 40.00 188 MET A CA 1
ATOM 1462 C C . MET A 1 188 ? -33.493 -8.922 33.003 1.00 40.00 188 MET A C 1
ATOM 1464 O O . MET A 1 188 ? -32.382 -9.308 32.640 1.00 40.00 188 MET A O 1
ATOM 1468 N N . ASP A 1 189 ? -34.188 -9.357 34.057 1.00 39.06 189 ASP A N 1
ATOM 1469 C CA . ASP A 1 189 ? -33.847 -10.337 35.101 1.00 39.06 189 ASP A CA 1
ATOM 1470 C C . ASP A 1 189 ? -33.041 -11.578 34.670 1.00 39.06 189 ASP A C 1
ATOM 1472 O O . ASP A 1 189 ? -33.323 -12.159 33.593 1.00 39.06 189 ASP A O 1
#

Secondary structure (DSSP, 8-state):
---HHHHHHHHHHHHHHHHHHHHHHHHHHHHHHHHHHHHHHH---GGGHHHHHHHHHHHHHHHHHHHHHHHHHHHHHHHHHTT-HHHHHHHHHHHHHHHHHHHHHHHHHHHHHHHHHTSTT---HHHHHHSTHHHHHHHHHHHHHHHHHHHHHHHHHHHHHHHHHHTTSS----SSS-----TTTT---

Foldseek 3Di:
DQDLVNLLVLQLVLLVLQLVLLLVQLVVLVVQLVVLVVVVVVDPDDPVVPVSVVSNVVSVVSNVLSVVSNVLSVLSNVCSVQVALVSLVVNLVSLVVLLVVLVVLLVVVVVVQVVQCPDPPHDDPCVVCVDPSVVSNVSSVVSNVSSVVSSVSSVVSSVVSVVCVVVVNDDHDDDPPDDPPPVPPPPDD

Organism: NCBI:txid1843537

pLDDT: mean 71.23, std 14.8, range [35.94, 89.06]